Protein AF-A0A6P0SZZ3-F1 (afdb_monomer_lite)

Structure (mmCIF, N/CA/C/O backbone):
data_AF-A0A6P0SZZ3-F1
#
_entry.id   AF-A0A6P0SZZ3-F1
#
loop_
_atom_site.group_PDB
_atom_site.id
_atom_site.type_symbol
_atom_site.label_atom_id
_atom_site.label_alt_id
_atom_site.label_comp_id
_atom_site.label_asym_id
_atom_site.label_entity_id
_atom_site.label_seq_id
_atom_site.pdbx_PDB_ins_code
_atom_site.Cartn_x
_atom_site.Cartn_y
_atom_site.Cartn_z
_atom_site.occupancy
_atom_site.B_iso_or_equiv
_atom_site.auth_seq_id
_atom_site.auth_comp_id
_atom_site.auth_asym_id
_atom_site.auth_atom_id
_atom_site.pdbx_PDB_model_num
ATOM 1 N N . MET A 1 1 ? -68.066 -21.562 -29.569 1.00 40.19 1 MET A N 1
ATOM 2 C CA . MET A 1 1 ? -66.741 -20.926 -29.714 1.00 40.19 1 MET A CA 1
ATOM 3 C C . MET A 1 1 ? -66.083 -20.967 -28.344 1.00 40.19 1 MET A C 1
ATOM 5 O O . MET A 1 1 ? -66.677 -20.410 -27.428 1.00 40.19 1 MET A O 1
ATOM 9 N N . PRO A 1 2 ? -64.989 -21.716 -28.144 1.00 35.84 2 PRO A N 1
ATOM 10 C CA . PRO A 1 2 ? -64.336 -21.792 -26.845 1.00 35.84 2 PRO A CA 1
ATOM 11 C C . PRO A 1 2 ? -63.362 -20.620 -26.657 1.00 35.84 2 PRO A C 1
ATOM 13 O O . PRO A 1 2 ? -62.672 -20.220 -27.592 1.00 35.84 2 PRO A O 1
ATOM 16 N N . ASN A 1 3 ? -63.341 -20.082 -25.439 1.00 40.72 3 ASN A N 1
ATOM 17 C CA . ASN A 1 3 ? -62.404 -19.065 -24.976 1.00 40.72 3 ASN A CA 1
ATOM 18 C C . ASN A 1 3 ? -61.014 -19.686 -24.796 1.00 40.72 3 ASN A C 1
ATOM 20 O O . ASN A 1 3 ? -60.849 -20.606 -23.997 1.00 40.72 3 ASN A O 1
ATOM 24 N N . SER A 1 4 ? -60.017 -19.153 -25.496 1.00 37.09 4 SER A N 1
ATOM 25 C CA . SER A 1 4 ? -58.612 -19.516 -25.311 1.00 37.09 4 SER A CA 1
ATOM 26 C C . SER A 1 4 ? -57.954 -18.502 -24.377 1.00 37.09 4 SER A C 1
ATOM 28 O O . SER A 1 4 ? -57.538 -17.430 -24.809 1.00 37.09 4 SER A O 1
ATOM 30 N N . SER A 1 5 ? -57.865 -18.817 -23.087 1.00 41.09 5 SER A N 1
ATOM 31 C CA . SER A 1 5 ? -57.003 -18.091 -22.151 1.00 41.09 5 SER A CA 1
ATOM 32 C C . SER A 1 5 ? -55.575 -18.625 -22.276 1.00 41.09 5 SER A C 1
ATOM 34 O O . SER A 1 5 ? -55.269 -19.717 -21.798 1.00 41.09 5 SER A O 1
ATOM 36 N N . LEU A 1 6 ? -54.712 -17.864 -22.949 1.00 33.34 6 LEU A N 1
ATOM 37 C CA . LEU A 1 6 ? -53.277 -18.124 -23.030 1.00 33.34 6 LEU A CA 1
ATOM 38 C C . LEU A 1 6 ? -52.622 -17.634 -21.727 1.00 33.34 6 LEU A C 1
ATOM 40 O O . LEU A 1 6 ? -52.497 -16.431 -21.514 1.00 33.34 6 LEU A O 1
ATOM 44 N N . SER A 1 7 ? -52.238 -18.552 -20.839 1.00 41.12 7 SER A N 1
ATOM 45 C CA . SER A 1 7 ? -51.422 -18.213 -19.667 1.00 41.12 7 SER A CA 1
ATOM 46 C C . SER A 1 7 ? -49.952 -18.205 -20.080 1.00 41.12 7 SER A C 1
ATOM 48 O O . SER A 1 7 ? -49.367 -19.258 -20.332 1.00 41.12 7 SER A O 1
ATOM 50 N N . LEU A 1 8 ? -49.369 -17.013 -20.202 1.00 37.97 8 LEU A N 1
ATOM 51 C CA . LEU A 1 8 ? -47.948 -16.829 -20.478 1.00 37.97 8 LEU A CA 1
ATOM 52 C C . LEU A 1 8 ? -47.193 -16.815 -19.139 1.00 37.97 8 LEU A C 1
ATOM 54 O O . LEU A 1 8 ? -47.084 -15.778 -18.489 1.00 37.97 8 LEU A O 1
ATOM 58 N N . PHE A 1 9 ? -46.689 -17.969 -18.700 1.00 39.06 9 PHE A N 1
ATOM 59 C CA . PHE A 1 9 ? -45.730 -18.021 -17.595 1.00 39.06 9 PHE A CA 1
ATOM 60 C C . PHE A 1 9 ? -44.359 -17.562 -18.107 1.00 39.06 9 PHE A C 1
ATOM 62 O O . PHE A 1 9 ? -43.607 -18.333 -18.699 1.00 39.06 9 PHE A O 1
ATOM 69 N N . LEU A 1 10 ? -44.042 -16.285 -17.891 1.00 42.12 10 LEU A N 1
ATOM 70 C CA . LEU A 1 10 ? -42.687 -15.749 -18.015 1.00 42.12 10 LEU A CA 1
ATOM 71 C C . LEU A 1 10 ? -41.856 -16.254 -16.828 1.00 42.12 10 LEU A C 1
ATOM 73 O O . LEU A 1 10 ? -41.897 -15.693 -15.735 1.00 42.12 10 LEU A O 1
ATOM 77 N N . GLY A 1 11 ? -41.126 -17.348 -17.038 1.00 37.66 11 GLY A N 1
ATOM 78 C CA . GLY A 1 11 ? -40.088 -17.797 -16.117 1.00 37.66 11 GLY A CA 1
ATOM 79 C C . GLY A 1 11 ? -38.896 -16.849 -16.190 1.00 37.66 11 GLY A C 1
ATOM 80 O O . GLY A 1 11 ? -38.104 -16.921 -17.124 1.00 37.66 11 GLY A O 1
ATOM 81 N N . VAL A 1 12 ? -38.772 -15.948 -15.217 1.00 37.50 12 VAL A N 1
ATOM 82 C CA . VAL A 1 12 ? -37.546 -15.172 -15.014 1.00 37.50 12 VAL A CA 1
ATOM 83 C C . VAL A 1 12 ? -36.558 -16.075 -14.285 1.00 37.50 12 VAL A C 1
ATOM 85 O O . VAL A 1 12 ? -36.645 -16.263 -13.074 1.00 37.50 12 VAL A O 1
ATOM 88 N N . THR A 1 13 ? -35.624 -16.671 -15.019 1.00 37.22 13 THR A N 1
ATOM 89 C CA . THR A 1 13 ? -34.424 -17.265 -14.424 1.00 37.22 13 THR A CA 1
ATOM 90 C C . THR A 1 13 ? -33.535 -16.136 -13.919 1.00 37.22 13 THR A C 1
ATOM 92 O O . THR A 1 13 ? -32.828 -15.497 -14.694 1.00 37.22 13 THR A O 1
ATOM 95 N N . ALA A 1 14 ? -33.599 -15.864 -12.616 1.00 37.25 14 ALA A N 1
ATOM 96 C CA . ALA A 1 14 ? -32.621 -15.031 -11.936 1.00 37.25 14 ALA A CA 1
ATOM 97 C C . ALA A 1 14 ? -31.342 -15.854 -11.741 1.00 37.25 14 ALA A C 1
ATOM 99 O O . ALA A 1 14 ? -31.284 -16.748 -10.897 1.00 37.25 14 ALA A O 1
ATOM 100 N N . THR A 1 15 ? -30.321 -15.579 -12.546 1.00 36.56 15 THR A N 1
ATOM 101 C CA . THR A 1 15 ? -28.977 -16.116 -12.329 1.00 36.56 15 THR A CA 1
ATOM 102 C C . THR A 1 15 ? -28.355 -15.332 -11.177 1.00 36.56 15 THR A C 1
ATOM 104 O O . THR A 1 15 ? -27.878 -14.215 -11.362 1.00 36.56 15 THR A O 1
ATOM 107 N N . ALA A 1 16 ? -28.407 -15.875 -9.962 1.00 32.47 16 ALA A N 1
ATOM 108 C CA . ALA A 1 16 ? -27.636 -15.330 -8.853 1.00 32.47 16 ALA A CA 1
ATOM 109 C C . ALA A 1 16 ? -26.161 -15.679 -9.090 1.00 32.47 16 ALA A C 1
ATOM 111 O O . ALA A 1 16 ? -25.779 -16.848 -9.010 1.00 32.47 16 ALA A O 1
ATOM 112 N N . LEU A 1 17 ? -25.337 -14.679 -9.412 1.00 28.23 17 LEU A N 1
ATOM 113 C CA . LEU A 1 17 ? -23.889 -14.829 -9.322 1.00 28.23 17 LEU A CA 1
ATOM 114 C C . LEU A 1 17 ? -23.550 -14.932 -7.832 1.00 28.23 17 LEU A C 1
ATOM 116 O O . LEU A 1 17 ? -23.548 -13.934 -7.114 1.00 28.23 17 LEU A O 1
ATOM 120 N N . VAL A 1 18 ? -23.305 -16.148 -7.352 1.00 30.41 18 VAL A N 1
ATOM 121 C CA . VAL A 1 18 ? -22.662 -16.344 -6.055 1.00 30.41 18 VAL A CA 1
ATOM 122 C C . VAL A 1 18 ? -21.178 -16.088 -6.285 1.00 30.41 18 VAL A C 1
ATOM 124 O O . VAL A 1 18 ? -20.436 -16.982 -6.683 1.00 30.41 18 VAL A O 1
ATOM 127 N N . LEU A 1 19 ? -20.756 -14.840 -6.093 1.00 29.31 19 LEU A N 1
ATOM 128 C CA . LEU A 1 19 ? -19.348 -14.520 -5.905 1.00 29.31 19 LEU A CA 1
ATOM 129 C C . LEU A 1 19 ? -18.976 -15.075 -4.532 1.00 29.31 19 LEU A C 1
ATOM 131 O O . LEU A 1 19 ? -19.185 -14.421 -3.516 1.00 29.31 19 LEU A O 1
ATOM 135 N N . THR A 1 20 ? -18.511 -16.321 -4.479 1.00 30.69 20 THR A N 1
ATOM 136 C CA . THR A 1 20 ? -17.795 -16.788 -3.295 1.00 30.69 20 THR A CA 1
ATOM 137 C C . THR A 1 20 ? -16.491 -16.003 -3.256 1.00 30.69 20 THR A C 1
ATOM 139 O O . THR A 1 20 ? -15.686 -16.193 -4.174 1.00 30.69 20 THR A O 1
ATOM 142 N N . PRO A 1 21 ? -16.262 -15.121 -2.265 1.00 32.66 21 PRO A N 1
ATOM 143 C CA . PRO A 1 21 ? -14.942 -14.553 -2.074 1.00 32.66 21 PRO A CA 1
ATOM 144 C C . PRO A 1 21 ? -14.004 -15.735 -1.860 1.00 32.66 21 PRO A C 1
ATOM 146 O O . PRO A 1 21 ? -14.102 -16.461 -0.870 1.00 32.66 21 PRO A O 1
ATOM 149 N N . THR A 1 22 ? -13.137 -15.994 -2.833 1.00 29.58 22 THR A N 1
ATOM 150 C CA . THR A 1 22 ? -11.962 -16.808 -2.578 1.00 29.58 22 THR A CA 1
ATOM 151 C C . THR A 1 22 ? -11.177 -16.013 -1.561 1.00 29.58 22 THR A C 1
ATOM 153 O O . THR A 1 22 ? -10.598 -14.982 -1.900 1.00 29.58 22 THR A O 1
ATOM 156 N N . THR A 1 23 ? -11.204 -16.449 -0.304 1.00 33.06 23 THR A N 1
ATOM 157 C CA . THR A 1 23 ? -10.195 -16.034 0.656 1.00 33.06 23 THR A CA 1
ATOM 158 C C . THR A 1 23 ? -8.868 -16.364 0.002 1.00 33.06 23 THR A C 1
ATOM 160 O O . THR A 1 23 ? -8.511 -17.539 -0.115 1.00 33.06 23 THR A O 1
ATOM 163 N N . ALA A 1 24 ? -8.184 -15.340 -0.502 1.00 36.72 24 ALA A N 1
ATOM 164 C CA . ALA A 1 24 ? -6.769 -15.426 -0.771 1.00 36.72 24 ALA A CA 1
ATOM 165 C C . ALA A 1 24 ? -6.151 -15.709 0.594 1.00 36.72 24 ALA A C 1
ATOM 167 O O . ALA A 1 24 ? -5.946 -14.811 1.406 1.00 36.72 24 ALA A O 1
ATOM 168 N N . VAL A 1 25 ? -5.991 -16.994 0.910 1.00 39.34 25 VAL A N 1
ATOM 169 C CA . VAL A 1 25 ? -5.151 -17.403 2.021 1.00 39.34 25 VAL A CA 1
ATOM 170 C C . VAL A 1 25 ? -3.803 -16.823 1.646 1.00 39.34 25 VAL A C 1
ATOM 172 O O . VAL A 1 25 ? -3.283 -17.182 0.589 1.00 39.34 25 VAL A O 1
ATOM 175 N N . ALA A 1 26 ? -3.295 -15.875 2.437 1.00 46.09 26 ALA A N 1
ATOM 176 C CA . ALA A 1 26 ? -1.913 -15.451 2.315 1.00 46.09 26 ALA A CA 1
ATOM 177 C C . ALA A 1 26 ? -1.095 -16.743 2.326 1.00 46.09 26 ALA A C 1
ATOM 179 O O . ALA A 1 26 ? -1.049 -17.436 3.346 1.00 46.09 26 ALA A O 1
ATOM 180 N N . GLN A 1 27 ? -0.590 -17.151 1.157 1.00 51.41 27 GLN A N 1
ATOM 181 C CA . GLN A 1 27 ? 0.242 -18.337 1.077 1.00 51.41 27 GLN A CA 1
ATOM 182 C C . GLN A 1 27 ? 1.379 -18.100 2.059 1.00 51.41 27 GLN A C 1
ATOM 184 O O . GLN A 1 27 ? 1.924 -16.997 2.129 1.00 51.41 27 GLN A O 1
ATOM 189 N N . THR A 1 28 ? 1.664 -19.099 2.889 1.00 63.59 28 THR A N 1
ATOM 190 C CA . THR A 1 28 ? 2.769 -19.007 3.834 1.00 63.59 28 THR A CA 1
ATOM 191 C C . THR A 1 28 ? 4.043 -18.957 3.003 1.00 63.59 28 THR A C 1
ATOM 193 O O . THR A 1 28 ? 4.515 -19.981 2.519 1.00 63.59 28 THR A O 1
ATOM 196 N N . PHE A 1 29 ? 4.529 -17.748 2.749 1.00 73.25 29 PHE A N 1
ATOM 197 C CA . PHE A 1 29 ? 5.738 -17.531 1.984 1.00 73.25 29 PHE A CA 1
ATOM 198 C C . PHE A 1 29 ? 6.942 -17.770 2.897 1.00 73.25 29 PHE A C 1
ATOM 200 O O . PHE A 1 29 ? 7.029 -17.201 3.986 1.00 73.25 29 PHE A O 1
ATOM 207 N N . ASP A 1 30 ? 7.857 -18.639 2.468 1.00 80.19 30 ASP A N 1
ATOM 208 C CA . ASP A 1 30 ? 9.112 -18.870 3.179 1.00 80.19 30 ASP A CA 1
ATOM 209 C C . ASP A 1 30 ? 10.087 -17.721 2.896 1.00 80.19 30 ASP A C 1
ATOM 211 O O . ASP A 1 30 ? 10.806 -17.715 1.894 1.00 80.19 30 ASP A O 1
ATOM 215 N N . PHE A 1 31 ? 10.112 -16.745 3.805 1.00 80.56 31 PHE A N 1
ATOM 216 C CA . PHE A 1 31 ? 10.989 -15.578 3.713 1.00 80.56 31 PHE A CA 1
ATOM 217 C C . PHE A 1 31 ? 12.485 -15.917 3.801 1.00 80.56 31 PHE A C 1
ATOM 219 O O . PHE A 1 31 ? 13.297 -15.054 3.485 1.00 80.56 31 PHE A O 1
ATOM 226 N N . ASN A 1 32 ? 12.878 -17.155 4.138 1.00 83.75 32 ASN A N 1
ATOM 227 C CA . ASN A 1 32 ? 14.284 -17.577 4.047 1.00 83.75 32 ASN A CA 1
ATOM 228 C C . ASN A 1 32 ? 14.785 -17.688 2.601 1.00 83.75 32 ASN A C 1
ATOM 230 O O . ASN A 1 32 ? 15.985 -17.827 2.379 1.00 83.75 32 ASN A O 1
ATOM 234 N N . ARG A 1 33 ? 13.879 -17.657 1.619 1.00 84.75 33 ARG A N 1
ATOM 235 C CA . ARG A 1 33 ? 14.217 -17.696 0.193 1.00 84.75 33 ARG A CA 1
ATOM 236 C C . ARG A 1 33 ? 14.534 -16.315 -0.395 1.00 84.75 33 ARG A C 1
ATOM 238 O O . ARG A 1 33 ? 14.878 -16.227 -1.566 1.00 84.75 33 ARG A O 1
ATOM 245 N N . VAL A 1 34 ? 14.353 -15.253 0.388 1.00 86.00 34 VAL A N 1
ATOM 246 C CA . VAL A 1 34 ? 14.663 -13.868 0.016 1.00 86.00 34 VAL A CA 1
ATOM 247 C C . VAL A 1 34 ? 16.151 -13.635 0.249 1.00 86.00 34 VAL A C 1
ATOM 249 O O . VAL A 1 34 ? 16.637 -13.873 1.355 1.00 86.00 34 VAL A O 1
ATOM 252 N N . GLU A 1 35 ? 16.874 -13.178 -0.771 1.00 87.62 35 GLU A N 1
ATOM 253 C CA . GLU A 1 35 ? 18.337 -13.052 -0.704 1.00 87.62 35 GLU A CA 1
ATOM 254 C C . GLU A 1 35 ? 18.814 -11.597 -0.721 1.00 87.62 35 GLU A C 1
ATOM 256 O O . GLU A 1 35 ? 19.854 -11.283 -0.138 1.00 87.62 35 GLU A O 1
ATOM 261 N N . ASN A 1 36 ? 18.073 -10.711 -1.388 1.00 88.81 36 ASN A N 1
ATOM 262 C CA . ASN A 1 36 ? 18.553 -9.379 -1.749 1.00 88.81 36 ASN A CA 1
ATOM 263 C C . ASN A 1 36 ? 17.900 -8.260 -0.933 1.00 88.81 36 ASN A C 1
ATOM 265 O O . ASN A 1 36 ? 18.491 -7.187 -0.771 1.00 88.81 36 ASN A O 1
ATOM 269 N N . LEU A 1 37 ? 16.700 -8.485 -0.395 1.00 83.81 37 LEU A N 1
ATOM 270 C CA . LEU A 1 37 ? 16.057 -7.516 0.486 1.00 83.81 37 LEU A CA 1
ATOM 271 C C . LEU A 1 37 ? 16.810 -7.379 1.825 1.00 83.81 37 LEU A C 1
ATOM 273 O O . LEU A 1 37 ? 17.276 -8.369 2.390 1.00 83.81 37 LEU A O 1
ATOM 277 N N . PRO A 1 3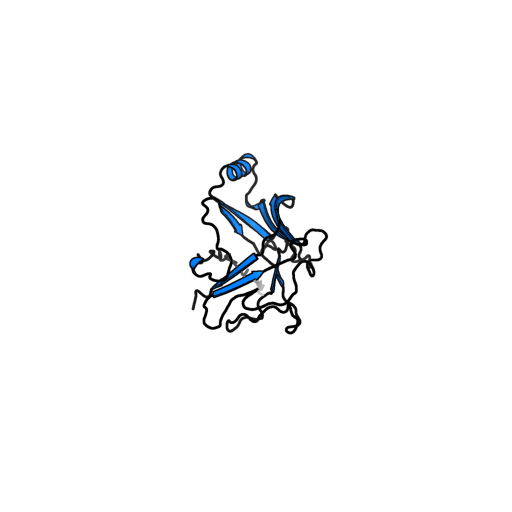8 ? 16.885 -6.162 2.398 1.00 78.25 38 PRO A N 1
ATOM 278 C CA . PRO A 1 38 ? 17.684 -5.885 3.596 1.00 78.25 38 PRO A CA 1
ATOM 279 C C . PRO A 1 38 ? 17.177 -6.577 4.876 1.00 78.25 38 PRO A C 1
ATOM 281 O O . PRO A 1 38 ? 17.862 -6.540 5.899 1.00 78.25 38 PRO A O 1
ATOM 284 N N . GLY A 1 39 ? 15.990 -7.188 4.846 1.00 73.75 39 GLY A N 1
ATOM 285 C CA . GLY A 1 39 ? 15.443 -7.978 5.944 1.00 73.75 39 GLY A CA 1
ATOM 286 C C . GLY A 1 39 ? 14.063 -8.551 5.624 1.00 73.75 39 GLY A C 1
ATOM 287 O O . GLY A 1 39 ? 13.331 -8.014 4.794 1.00 73.75 39 GLY A O 1
ATOM 288 N N . GLY A 1 40 ? 13.713 -9.646 6.300 1.00 73.25 40 GLY A N 1
ATOM 289 C CA . GLY A 1 40 ? 12.377 -10.237 6.260 1.00 73.25 40 GLY A CA 1
ATOM 290 C C . GLY A 1 40 ? 11.452 -9.687 7.354 1.00 73.25 40 GLY A C 1
ATOM 291 O O . GLY A 1 40 ? 11.883 -8.901 8.206 1.00 73.25 40 GLY A O 1
ATOM 292 N N . PRO A 1 41 ? 10.179 -10.113 7.367 1.00 73.56 41 PRO A N 1
ATOM 293 C CA . PRO A 1 41 ? 9.273 -9.843 8.473 1.00 73.56 41 PRO A CA 1
ATOM 294 C C . PRO A 1 41 ? 9.873 -10.316 9.798 1.00 73.56 41 PRO A C 1
ATOM 296 O O . PRO A 1 41 ? 10.500 -11.372 9.876 1.00 73.56 41 PRO A O 1
ATOM 299 N N . ILE A 1 42 ? 9.657 -9.537 10.852 1.00 74.62 42 ILE A N 1
ATOM 300 C CA . ILE A 1 42 ? 10.065 -9.916 12.202 1.00 74.62 42 ILE A CA 1
ATOM 301 C C . ILE A 1 42 ? 9.042 -10.921 12.736 1.00 74.62 42 ILE A C 1
ATOM 303 O O . ILE A 1 42 ? 7.841 -10.642 12.713 1.00 74.62 42 ILE A O 1
ATOM 307 N N . GLU A 1 43 ? 9.508 -12.060 13.253 1.00 74.00 43 GLU A N 1
ATOM 308 C CA . GLU A 1 43 ? 8.646 -12.947 14.035 1.00 74.00 43 GLU A CA 1
ATOM 309 C C . GLU A 1 43 ? 8.136 -12.192 15.267 1.00 74.00 43 GLU A C 1
ATOM 311 O O . GLU A 1 43 ? 8.907 -11.748 16.120 1.00 74.00 43 GLU A O 1
ATOM 316 N N . SER A 1 44 ? 6.822 -12.006 15.335 1.00 79.75 44 SER A N 1
ATOM 317 C CA . SER A 1 44 ? 6.167 -11.257 16.397 1.00 79.75 44 SER A CA 1
ATOM 318 C C . SER A 1 44 ? 4.894 -11.974 16.807 1.00 79.75 44 SER A C 1
ATOM 320 O O . SER A 1 44 ? 4.033 -12.248 15.974 1.00 79.75 44 SER A O 1
ATOM 322 N N . ASP A 1 45 ? 4.729 -12.190 18.110 1.00 86.38 45 ASP A N 1
ATOM 323 C CA . ASP A 1 45 ? 3.450 -12.628 18.679 1.00 86.38 45 ASP A CA 1
ATOM 324 C C . ASP A 1 45 ? 2.386 -11.517 18.604 1.00 86.38 45 ASP A C 1
ATOM 326 O O . ASP A 1 45 ? 1.198 -11.768 18.801 1.00 86.38 45 ASP A O 1
ATOM 330 N N . SER A 1 46 ? 2.809 -10.276 18.336 1.00 89.56 46 SER A N 1
ATOM 331 C CA . SER A 1 46 ? 1.958 -9.095 18.178 1.00 89.56 46 SER A CA 1
ATOM 332 C C . SER A 1 46 ? 1.753 -8.775 16.699 1.00 89.56 46 SER A C 1
ATOM 334 O O . SER A 1 46 ? 2.673 -8.285 16.041 1.00 89.56 46 SER A O 1
ATOM 336 N N . VAL A 1 47 ? 0.550 -9.030 16.182 1.00 86.62 47 VAL A N 1
ATOM 337 C CA . VAL A 1 47 ? 0.226 -8.928 14.750 1.00 86.62 47 VAL A CA 1
ATOM 338 C C . VAL A 1 47 ? -1.071 -8.152 14.546 1.00 86.62 47 VAL A C 1
ATOM 340 O O . VAL A 1 47 ? -2.054 -8.376 15.253 1.00 86.62 47 VAL A O 1
ATOM 343 N N . LEU A 1 48 ? -1.074 -7.267 13.548 1.00 89.56 48 LEU A N 1
ATOM 344 C CA . LEU A 1 48 ? -2.273 -6.683 12.950 1.00 89.56 48 LEU A CA 1
ATOM 345 C C . LEU A 1 48 ? -2.435 -7.267 11.546 1.00 89.56 48 LEU A C 1
ATOM 347 O O . LEU A 1 48 ? -1.500 -7.229 10.748 1.00 89.56 48 LEU A O 1
ATOM 351 N N . SER A 1 49 ? -3.608 -7.815 11.253 1.00 89.06 49 SER A N 1
ATOM 352 C CA . SER A 1 49 ? -3.918 -8.445 9.971 1.00 89.06 49 SER A CA 1
ATOM 353 C C . SER A 1 49 ? -4.887 -7.567 9.199 1.00 89.06 49 SER A C 1
ATOM 355 O O . SER A 1 49 ? -6.020 -7.361 9.635 1.00 89.06 49 SER A O 1
ATOM 357 N N . PHE A 1 50 ? -4.434 -7.066 8.054 1.00 89.19 50 PHE A N 1
ATOM 358 C CA . PHE A 1 50 ? -5.229 -6.220 7.179 1.00 89.19 50 PHE A CA 1
ATOM 359 C C . PHE A 1 50 ? -5.652 -6.963 5.915 1.00 89.19 50 PHE A C 1
ATOM 361 O O . PHE A 1 50 ? -4.928 -7.829 5.421 1.00 89.19 50 PHE A O 1
ATOM 368 N N . PHE A 1 51 ? -6.805 -6.586 5.380 1.00 88.19 51 PHE A N 1
ATOM 369 C CA . PHE A 1 51 ? -7.347 -7.093 4.131 1.00 88.19 51 PHE A CA 1
ATOM 370 C C . PHE A 1 51 ? -7.854 -5.930 3.279 1.00 88.19 51 PHE A C 1
ATOM 372 O O . PHE A 1 51 ? -8.436 -4.987 3.808 1.00 88.19 51 PHE A O 1
ATOM 379 N N . GLY A 1 52 ? -7.606 -5.980 1.971 1.00 88.12 52 GLY A N 1
ATOM 380 C CA . GLY A 1 52 ? -8.179 -5.029 1.023 1.00 88.12 52 GLY A CA 1
ATOM 381 C C . GLY A 1 52 ? -9.362 -5.656 0.299 1.00 88.12 52 GLY A C 1
ATOM 382 O O . GLY A 1 52 ? -9.168 -6.573 -0.500 1.00 88.12 52 GLY A O 1
ATOM 383 N N . ASP A 1 53 ? -10.572 -5.163 0.560 1.00 86.62 53 ASP A N 1
ATOM 384 C CA . ASP A 1 53 ? -11.772 -5.559 -0.177 1.00 86.62 53 ASP A CA 1
ATOM 385 C C . ASP A 1 53 ? -12.010 -4.663 -1.406 1.00 86.62 53 ASP A C 1
ATOM 387 O O . ASP A 1 53 ? -12.355 -3.481 -1.303 1.00 86.62 53 ASP A O 1
ATOM 391 N N . ILE A 1 54 ? -11.897 -5.252 -2.598 1.00 83.38 54 ILE A N 1
ATOM 392 C CA . ILE A 1 54 ? -12.140 -4.568 -3.877 1.00 83.38 54 ILE A CA 1
ATOM 393 C C . ILE A 1 54 ? -13.559 -3.981 -3.937 1.00 83.38 54 ILE A C 1
ATOM 395 O O . ILE A 1 54 ? -13.754 -2.928 -4.544 1.00 83.38 54 ILE A O 1
ATOM 399 N N . ALA A 1 55 ? -14.550 -4.599 -3.281 1.00 86.06 55 ALA A N 1
ATOM 400 C CA . ALA A 1 55 ? -15.913 -4.065 -3.235 1.00 86.06 55 ALA A CA 1
ATOM 401 C C . ALA A 1 55 ? -16.001 -2.708 -2.509 1.00 86.06 55 ALA A C 1
ATOM 403 O O . ALA A 1 55 ? -16.930 -1.941 -2.762 1.00 86.06 55 ALA A O 1
ATOM 404 N N . ASN A 1 56 ? -15.019 -2.395 -1.658 1.00 84.56 56 ASN A N 1
ATOM 405 C CA . ASN A 1 56 ? -14.900 -1.134 -0.925 1.00 84.56 56 ASN A CA 1
ATOM 406 C C . ASN A 1 56 ? -13.851 -0.184 -1.531 1.00 84.56 56 ASN A C 1
ATOM 408 O O . ASN A 1 56 ? -13.491 0.808 -0.893 1.00 84.56 56 ASN A O 1
ATOM 412 N N . ASN A 1 57 ? -13.376 -0.456 -2.755 1.00 87.81 57 ASN A N 1
ATOM 413 C CA . ASN A 1 57 ? -12.247 0.244 -3.378 1.00 87.81 57 ASN A CA 1
ATOM 414 C C . ASN A 1 57 ? -10.987 0.220 -2.495 1.00 87.81 57 ASN A C 1
ATOM 416 O O . ASN A 1 57 ? -10.301 1.232 -2.366 1.00 87.81 57 ASN A O 1
ATOM 420 N N . GLU A 1 58 ? -10.700 -0.919 -1.868 1.00 88.38 58 GLU A N 1
ATOM 421 C CA . GLU A 1 58 ? -9.475 -1.162 -1.106 1.00 88.38 58 GLU A CA 1
ATOM 422 C C . GLU A 1 58 ? -8.488 -2.029 -1.911 1.00 88.38 58 GLU A C 1
ATOM 424 O O . GLU A 1 58 ? -8.837 -2.656 -2.913 1.00 88.38 58 GLU A O 1
ATOM 429 N N . GLY A 1 59 ? -7.232 -2.049 -1.475 1.00 84.56 59 GLY A N 1
ATOM 430 C CA . GLY A 1 59 ? -6.094 -2.688 -2.121 1.00 84.56 59 GLY A CA 1
ATOM 431 C C . GLY A 1 59 ? -4.998 -1.673 -2.427 1.00 84.56 59 GLY A C 1
ATOM 432 O O . GLY A 1 59 ? -4.776 -0.723 -1.675 1.00 84.56 59 GLY A O 1
ATOM 433 N N . TYR A 1 60 ? -4.326 -1.867 -3.557 1.00 78.31 60 TYR A N 1
ATOM 434 C CA . TYR A 1 60 ? -3.320 -0.941 -4.061 1.00 78.31 60 TYR A CA 1
ATOM 435 C C . TYR A 1 60 ? -3.547 -0.685 -5.550 1.00 78.31 60 TYR A C 1
ATOM 437 O O . TYR A 1 60 ? -3.906 -1.588 -6.305 1.00 78.31 60 TYR A O 1
ATOM 445 N N . LEU A 1 61 ? -3.321 0.552 -5.979 1.00 73.88 61 LEU A N 1
ATOM 446 C CA . LEU A 1 61 ? -3.205 0.927 -7.378 1.00 73.88 61 LEU A CA 1
ATOM 447 C C . LEU A 1 61 ? -1.743 0.820 -7.769 1.00 73.88 61 LEU A C 1
ATOM 449 O O . LEU A 1 61 ? -0.880 1.360 -7.078 1.00 73.88 61 LEU A O 1
ATOM 453 N N . ALA A 1 62 ? -1.486 0.151 -8.885 1.00 75.62 62 ALA A N 1
ATOM 454 C CA . ALA A 1 62 ? -0.143 -0.039 -9.385 1.00 75.62 62 ALA A CA 1
ATOM 455 C C . ALA A 1 62 ? 0.083 0.769 -10.673 1.00 75.62 62 ALA A C 1
ATOM 457 O O . ALA A 1 62 ? -0.739 0.713 -11.592 1.00 75.62 62 ALA A O 1
ATOM 458 N N . PHE A 1 63 ? 1.193 1.503 -10.766 1.00 73.69 63 PHE A N 1
ATOM 459 C CA . PHE A 1 63 ? 1.490 2.408 -11.887 1.00 73.69 63 PHE A CA 1
ATOM 460 C C . PHE A 1 63 ? 2.763 2.002 -12.624 1.00 73.69 63 PHE A C 1
ATOM 462 O O . PHE A 1 63 ? 3.662 1.390 -12.054 1.00 73.69 63 PHE A O 1
ATOM 469 N N . ARG A 1 64 ? 2.818 2.349 -13.908 1.00 75.38 64 ARG A N 1
ATOM 470 C CA . ARG A 1 64 ? 4.001 2.284 -14.778 1.00 75.38 64 ARG A CA 1
ATOM 471 C C . ARG A 1 64 ? 3.863 3.370 -15.842 1.00 75.38 64 ARG A C 1
ATOM 473 O O . ARG A 1 64 ? 2.723 3.753 -16.130 1.00 75.38 64 ARG A O 1
ATOM 480 N N . ASN A 1 65 ? 4.964 3.828 -16.429 1.00 75.56 65 ASN A N 1
ATOM 481 C CA . ASN A 1 65 ? 4.876 4.711 -17.590 1.00 75.56 65 ASN A CA 1
ATOM 482 C C . ASN A 1 65 ? 4.191 3.989 -18.769 1.00 75.56 65 ASN A C 1
ATOM 484 O O . ASN A 1 65 ? 4.392 2.792 -18.983 1.00 75.56 65 ASN A O 1
ATOM 488 N N . GLU A 1 66 ? 3.342 4.702 -19.510 1.00 76.88 66 GLU A N 1
ATOM 489 C CA . GLU A 1 66 ? 2.716 4.171 -20.728 1.00 76.88 66 GLU A CA 1
ATOM 490 C C . GLU A 1 66 ? 3.710 4.087 -21.891 1.00 76.88 66 GLU A C 1
ATOM 492 O O . GLU A 1 66 ? 3.545 3.239 -22.769 1.00 76.88 66 GLU A O 1
ATOM 497 N N . ASP A 1 67 ? 4.737 4.944 -21.895 1.00 80.06 67 ASP A N 1
ATOM 498 C CA . ASP A 1 67 ? 5.868 4.843 -22.809 1.00 80.06 67 ASP A CA 1
ATOM 499 C C . ASP A 1 67 ? 6.820 3.742 -22.312 1.00 80.06 67 ASP A C 1
ATOM 501 O O . ASP A 1 67 ? 7.502 3.937 -21.303 1.00 80.06 67 ASP A O 1
ATOM 505 N N . PRO A 1 68 ? 6.919 2.596 -23.012 1.00 77.56 68 PRO A N 1
ATOM 506 C CA . PRO A 1 68 ? 7.765 1.481 -22.593 1.00 77.56 68 PRO A CA 1
ATOM 507 C C . PRO A 1 68 ? 9.268 1.782 -22.694 1.00 77.56 68 PRO A C 1
ATOM 509 O O . PRO A 1 68 ? 10.080 0.942 -22.316 1.00 77.56 68 PRO A O 1
ATOM 512 N N . THR A 1 69 ? 9.653 2.933 -23.252 1.00 81.19 69 THR A N 1
ATOM 513 C CA . THR A 1 69 ? 11.051 3.364 -23.383 1.00 81.19 69 THR A CA 1
ATOM 514 C C . THR A 1 69 ? 11.464 4.401 -22.341 1.00 81.19 69 THR A C 1
ATOM 516 O O . THR A 1 69 ? 12.644 4.752 -22.267 1.00 81.19 69 THR A O 1
ATOM 519 N N . ALA A 1 70 ? 10.516 4.891 -21.538 1.00 82.56 70 ALA A N 1
ATOM 520 C CA . ALA A 1 70 ? 10.807 5.833 -20.473 1.00 82.56 70 ALA A CA 1
ATOM 521 C C . ALA A 1 70 ? 11.602 5.157 -19.336 1.00 82.56 70 ALA A C 1
ATOM 523 O O . ALA A 1 70 ? 11.410 3.967 -19.081 1.00 82.56 70 ALA A O 1
ATOM 524 N N . PRO A 1 71 ? 12.465 5.903 -18.621 1.00 77.31 71 PRO A N 1
ATOM 525 C CA . PRO A 1 71 ? 13.193 5.394 -17.456 1.00 77.31 71 PRO A CA 1
ATOM 526 C C . PRO A 1 71 ? 12.311 4.664 -16.426 1.00 77.31 71 PRO A C 1
ATOM 528 O O . PRO A 1 71 ? 12.716 3.640 -15.886 1.00 77.31 71 PRO A O 1
ATOM 531 N N . ASP A 1 72 ? 11.088 5.147 -16.218 1.00 75.81 72 ASP A N 1
ATOM 532 C CA . ASP A 1 72 ? 10.093 4.679 -15.244 1.00 75.81 72 ASP A 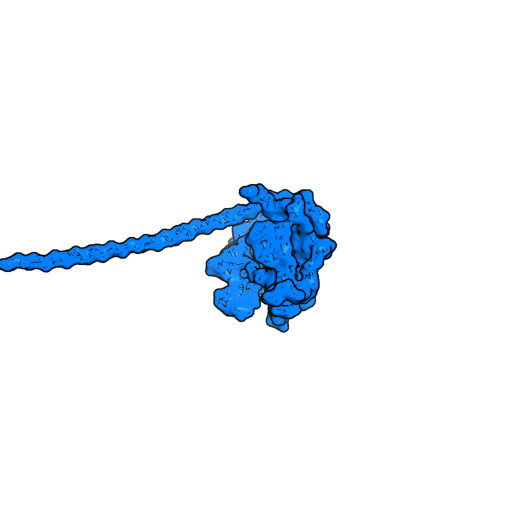CA 1
ATOM 533 C C . ASP A 1 72 ? 9.003 3.778 -15.842 1.00 75.81 72 ASP A C 1
ATOM 535 O O . ASP A 1 72 ? 7.912 3.623 -15.280 1.00 75.81 72 ASP A O 1
ATOM 539 N N . ALA A 1 73 ? 9.270 3.172 -17.000 1.00 76.38 73 ALA A N 1
ATOM 540 C CA . ALA A 1 73 ? 8.364 2.218 -17.644 1.00 76.38 73 ALA A CA 1
ATOM 541 C C . ALA A 1 73 ? 8.117 0.934 -16.827 1.00 76.38 73 ALA A C 1
ATOM 543 O O . ALA A 1 73 ? 7.221 0.152 -17.171 1.00 76.38 73 ALA A O 1
ATOM 544 N N . GLY A 1 74 ? 8.885 0.732 -15.753 1.00 77.19 74 GLY A N 1
ATOM 545 C CA . GLY A 1 74 ? 9.027 -0.543 -15.060 1.00 77.19 74 GLY A CA 1
ATOM 546 C C . GLY A 1 74 ? 9.908 -1.517 -15.847 1.00 77.19 74 GLY A C 1
ATOM 547 O O . GLY A 1 74 ? 10.395 -1.204 -16.936 1.00 77.19 74 GLY A O 1
ATOM 548 N N . HIS A 1 75 ? 10.093 -2.718 -15.315 1.00 74.56 75 HIS A N 1
ATOM 549 C CA . HIS A 1 75 ? 10.803 -3.803 -15.985 1.00 74.56 75 HIS A CA 1
ATOM 550 C C . HIS A 1 75 ? 9.836 -4.810 -16.606 1.00 74.56 75 HIS A C 1
ATOM 552 O O . HIS A 1 75 ? 8.673 -4.923 -16.224 1.00 74.56 75 HIS A O 1
ATOM 558 N N . ILE A 1 76 ? 10.317 -5.562 -17.593 1.00 71.88 76 ILE A N 1
ATOM 559 C CA . ILE A 1 76 ? 9.640 -6.787 -18.016 1.00 71.88 76 ILE A CA 1
ATOM 560 C C . ILE A 1 76 ? 9.948 -7.815 -16.934 1.00 71.88 76 ILE A C 1
ATOM 562 O O . ILE A 1 76 ? 11.117 -8.161 -16.752 1.00 71.88 76 ILE A O 1
ATOM 566 N N . ASP A 1 77 ? 8.914 -8.257 -16.217 1.00 67.94 77 ASP A N 1
ATOM 567 C CA . ASP A 1 77 ? 9.027 -9.385 -15.291 1.00 67.94 77 ASP A CA 1
ATOM 568 C C . ASP A 1 77 ? 9.642 -10.549 -16.084 1.00 67.94 77 ASP A C 1
ATOM 570 O O . ASP A 1 77 ? 9.237 -10.836 -17.216 1.00 67.94 77 ASP A O 1
ATOM 574 N N . LEU A 1 78 ? 10.686 -11.174 -15.540 1.00 65.56 78 LEU A N 1
ATOM 575 C CA . LEU A 1 78 ? 11.480 -12.17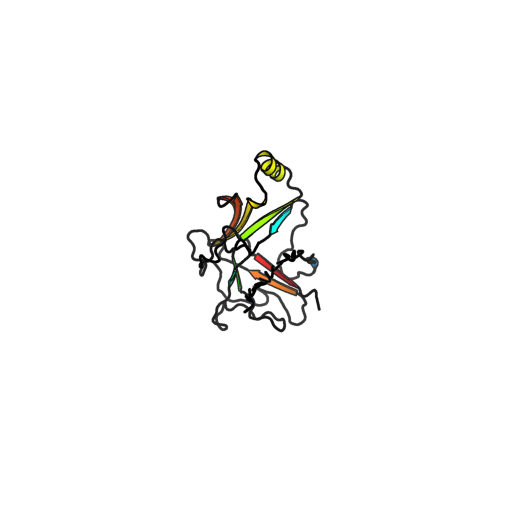0 -16.272 1.00 65.56 78 LEU A CA 1
ATOM 576 C C . LEU A 1 78 ? 10.706 -13.476 -16.534 1.00 65.56 78 LEU A C 1
ATOM 578 O O . LEU A 1 78 ? 11.243 -14.426 -17.113 1.00 65.56 78 LEU A O 1
ATOM 582 N N . ARG A 1 79 ? 9.433 -13.518 -16.135 1.00 64.19 79 ARG A N 1
ATOM 583 C CA . ARG A 1 79 ? 8.496 -14.619 -16.327 1.00 64.19 79 ARG A CA 1
ATOM 584 C C . ARG A 1 79 ? 7.799 -14.589 -17.698 1.00 64.19 79 ARG A C 1
ATOM 586 O O . ARG A 1 79 ? 7.423 -13.539 -18.211 1.00 64.19 79 ARG A O 1
ATOM 593 N N . PRO A 1 80 ? 7.538 -15.757 -18.311 1.00 47.22 80 PRO A N 1
ATOM 594 C CA . PRO A 1 80 ? 6.742 -15.834 -19.532 1.00 47.22 80 PRO A CA 1
ATOM 595 C C . PRO A 1 80 ? 5.270 -15.464 -19.284 1.00 47.22 80 PRO A C 1
ATOM 597 O O . PRO A 1 80 ? 4.602 -16.087 -18.462 1.00 47.22 80 PRO A O 1
ATOM 600 N N . GLY A 1 81 ? 4.732 -14.526 -20.067 1.00 49.38 81 GLY A N 1
ATOM 601 C CA . GLY A 1 81 ? 3.294 -14.214 -20.096 1.00 49.38 81 GLY A CA 1
ATOM 602 C C . GLY A 1 81 ? 2.844 -13.076 -19.177 1.00 49.38 81 GLY A C 1
ATOM 603 O O . GLY A 1 81 ? 1.645 -12.809 -19.103 1.00 49.38 81 GLY A O 1
ATOM 604 N N . THR A 1 82 ? 3.773 -12.394 -18.514 1.00 51.84 82 THR A N 1
ATOM 605 C CA . THR A 1 82 ? 3.518 -11.167 -17.757 1.00 51.84 82 THR A CA 1
ATOM 606 C C . THR A 1 82 ? 3.842 -9.938 -18.618 1.00 51.84 82 THR A C 1
ATOM 608 O O . THR A 1 82 ? 4.862 -9.878 -19.302 1.00 51.84 82 THR A O 1
ATOM 611 N N . ASP A 1 83 ? 2.930 -8.960 -18.634 1.00 57.97 83 ASP A N 1
ATOM 612 C CA . ASP A 1 83 ? 3.224 -7.605 -19.126 1.00 57.97 83 ASP A CA 1
ATOM 613 C C . ASP A 1 83 ? 4.277 -6.933 -18.218 1.00 57.97 83 ASP A C 1
ATOM 615 O O . ASP A 1 83 ? 4.538 -7.425 -17.122 1.00 57.97 83 ASP A O 1
ATOM 619 N N . ASN A 1 84 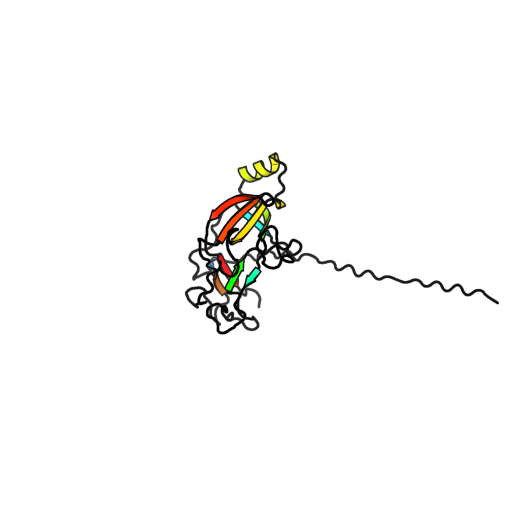? 4.802 -5.761 -18.613 1.00 62.53 84 ASN A N 1
ATOM 620 C CA . ASN A 1 84 ? 5.672 -4.924 -17.769 1.00 62.53 84 ASN A CA 1
ATOM 621 C C . ASN A 1 84 ? 5.208 -4.901 -16.300 1.00 62.53 84 ASN A C 1
ATOM 623 O O . ASN A 1 84 ? 4.068 -4.496 -16.013 1.00 62.53 84 ASN A O 1
ATOM 627 N N . ALA A 1 85 ? 6.101 -5.283 -15.389 1.00 67.62 85 ALA A N 1
ATOM 628 C CA . ALA A 1 85 ? 5.927 -5.133 -13.959 1.00 67.62 85 ALA A CA 1
ATOM 629 C C . ALA A 1 85 ? 5.592 -3.673 -13.639 1.00 67.62 85 ALA A C 1
ATOM 631 O O . ALA A 1 85 ? 6.054 -2.724 -14.281 1.00 67.62 85 ALA A O 1
ATOM 632 N N . ARG A 1 86 ? 4.699 -3.484 -12.670 1.00 70.12 86 ARG A N 1
ATOM 633 C CA . ARG A 1 86 ? 4.327 -2.143 -12.224 1.00 70.12 86 ARG A CA 1
ATOM 634 C C . ARG A 1 86 ? 5.447 -1.612 -11.342 1.00 70.12 86 ARG A C 1
ATOM 636 O O . ARG A 1 86 ? 5.926 -2.318 -10.460 1.00 70.12 86 ARG A O 1
ATOM 643 N N . TYR A 1 87 ? 5.824 -0.368 -11.593 1.00 66.94 87 TYR A N 1
ATOM 644 C CA . TYR A 1 87 ? 6.957 0.290 -10.960 1.00 66.94 87 TYR A CA 1
ATOM 645 C C . TYR A 1 87 ? 6.586 0.930 -9.612 1.00 66.94 87 TYR A C 1
ATOM 647 O O . TYR A 1 87 ? 7.449 1.127 -8.770 1.00 66.94 87 TYR A O 1
ATOM 655 N N . TYR A 1 88 ? 5.296 1.207 -9.371 1.00 71.50 88 TYR A N 1
ATOM 656 C CA . TYR A 1 88 ? 4.808 1.799 -8.120 1.00 71.50 88 TYR A CA 1
ATOM 657 C C . TYR A 1 88 ? 3.516 1.194 -7.622 1.00 71.50 88 TYR A C 1
ATOM 659 O O . TYR A 1 88 ? 2.694 0.783 -8.434 1.00 71.50 88 TYR A O 1
ATOM 667 N N . ILE A 1 89 ? 3.309 1.251 -6.302 1.00 74.19 89 ILE A N 1
ATOM 668 C CA . ILE A 1 89 ? 2.040 0.950 -5.640 1.00 74.19 89 ILE A CA 1
ATOM 669 C C . ILE A 1 89 ? 1.616 2.103 -4.720 1.00 74.19 89 ILE A C 1
ATOM 671 O O . ILE A 1 89 ? 2.438 2.669 -4.005 1.00 74.19 89 ILE A O 1
ATOM 675 N N . VAL A 1 90 ? 0.327 2.438 -4.716 1.00 76.88 90 VAL A N 1
ATOM 676 C CA . VAL A 1 90 ? -0.286 3.364 -3.750 1.00 76.88 90 VAL A CA 1
ATOM 677 C C . VAL A 1 90 ? -1.617 2.824 -3.260 1.00 76.88 90 VAL A C 1
ATOM 679 O O . VAL A 1 90 ? -2.325 2.140 -3.989 1.00 76.88 90 VAL A O 1
ATOM 682 N N . GLY A 1 91 ? -2.021 3.221 -2.066 1.00 78.81 91 GLY A N 1
ATOM 683 C CA . GLY A 1 91 ? -3.395 3.119 -1.616 1.00 78.81 91 GLY A CA 1
ATOM 684 C C . GLY A 1 91 ? -4.415 3.858 -2.497 1.00 78.81 91 GLY A C 1
ATOM 685 O O . GLY A 1 91 ? -4.205 5.025 -2.844 1.00 78.81 91 GLY A O 1
ATOM 686 N N . PRO A 1 92 ? -5.589 3.270 -2.785 1.00 78.69 92 PRO A N 1
ATOM 687 C CA . PRO A 1 92 ? -6.679 3.934 -3.503 1.00 78.69 92 PRO A CA 1
ATOM 688 C C . PRO A 1 92 ? -7.252 5.160 -2.771 1.00 78.69 92 PRO A C 1
ATOM 690 O O . PRO A 1 92 ? -7.988 5.935 -3.384 1.00 78.69 92 PRO A O 1
ATOM 693 N N . GLY A 1 93 ? -6.882 5.404 -1.504 1.00 75.44 93 GLY A N 1
ATOM 694 C CA . GLY A 1 93 ? -7.279 6.573 -0.703 1.00 75.44 93 GLY A CA 1
ATOM 695 C C . GLY A 1 93 ? -7.096 7.932 -1.396 1.00 75.44 93 GLY A C 1
ATOM 696 O O . GLY A 1 93 ? -7.858 8.877 -1.172 1.00 75.44 93 GLY A O 1
ATOM 697 N N . ARG A 1 94 ? -6.105 8.037 -2.292 1.00 75.25 94 ARG A N 1
ATOM 698 C CA . ARG A 1 94 ? -5.827 9.238 -3.101 1.00 75.25 94 ARG A CA 1
ATOM 699 C C . ARG A 1 94 ? -5.910 8.987 -4.607 1.00 75.25 94 ARG A C 1
ATOM 701 O O . ARG A 1 94 ? -5.285 9.724 -5.366 1.00 75.25 94 ARG A O 1
ATOM 708 N N . SER A 1 95 ? -6.699 8.000 -5.047 1.00 77.12 95 SER A N 1
ATOM 709 C CA . SER A 1 95 ? -6.911 7.759 -6.480 1.00 77.12 95 SER A CA 1
ATOM 710 C C . SER A 1 95 ? -7.298 9.065 -7.200 1.00 77.12 95 SER A C 1
ATOM 712 O O . SER A 1 95 ? -8.192 9.791 -6.723 1.00 77.12 95 SER A O 1
ATOM 714 N N . PRO A 1 96 ? -6.641 9.397 -8.330 1.00 70.50 96 PRO A N 1
ATOM 715 C CA . PRO A 1 96 ? -6.987 10.569 -9.120 1.00 70.50 96 PRO A CA 1
ATOM 716 C C . PRO A 1 96 ? -8.360 10.385 -9.774 1.00 70.50 96 PRO A C 1
ATOM 718 O O . PRO A 1 96 ? -9.058 11.372 -9.991 1.00 70.50 96 PRO A O 1
ATOM 721 N N . ASP A 1 97 ? -8.776 9.136 -10.000 1.00 78.94 97 ASP A N 1
ATOM 722 C CA . ASP A 1 97 ? -10.125 8.772 -10.410 1.00 78.94 97 ASP A CA 1
ATOM 723 C C . ASP A 1 97 ? -11.047 8.643 -9.179 1.00 78.94 97 ASP A C 1
ATOM 725 O O . ASP A 1 97 ? -10.866 7.742 -8.353 1.00 78.94 97 ASP A O 1
ATOM 729 N N . PRO A 1 98 ? -12.060 9.517 -9.030 1.00 79.12 98 PRO A N 1
ATOM 730 C CA . PRO A 1 98 ? -13.008 9.436 -7.925 1.00 79.12 98 PRO A CA 1
ATOM 731 C C . PRO A 1 98 ? -13.803 8.126 -7.876 1.00 79.12 98 PRO A C 1
ATOM 733 O O . PRO A 1 98 ? -14.254 7.759 -6.794 1.00 79.12 98 PRO A O 1
ATOM 736 N N . ALA A 1 99 ? -13.992 7.428 -9.004 1.00 81.50 99 ALA A N 1
ATOM 737 C CA . ALA A 1 99 ? -14.769 6.186 -9.051 1.00 81.50 99 ALA A CA 1
ATOM 738 C C . ALA A 1 99 ? -14.057 5.016 -8.352 1.00 81.50 99 ALA A C 1
ATOM 740 O O . ALA A 1 99 ? -14.711 4.129 -7.807 1.00 81.50 99 ALA A O 1
ATOM 741 N N . THR A 1 100 ? -12.725 5.048 -8.331 1.00 79.12 100 THR A N 1
ATOM 742 C CA . THR A 1 100 ? -11.855 4.037 -7.710 1.00 79.12 100 THR A CA 1
ATOM 743 C C . THR A 1 100 ? -11.216 4.533 -6.414 1.00 79.12 100 THR A C 1
ATOM 745 O O . THR A 1 100 ? -10.343 3.874 -5.852 1.00 79.12 100 THR A O 1
ATOM 748 N N . ARG A 1 101 ? -11.624 5.710 -5.922 1.00 85.00 101 ARG A N 1
ATOM 749 C CA . ARG A 1 101 ? -11.074 6.288 -4.697 1.00 85.00 101 ARG A CA 1
ATOM 750 C C . ARG A 1 101 ? -11.620 5.563 -3.469 1.00 85.00 101 ARG A C 1
ATOM 752 O O . ARG A 1 101 ? -12.812 5.639 -3.175 1.00 85.00 101 ARG A O 1
ATOM 759 N N . GLY A 1 102 ? -10.723 4.900 -2.749 1.00 84.94 102 GLY A N 1
ATOM 760 C CA . GLY A 1 102 ? -10.991 4.300 -1.446 1.00 84.94 102 GLY A CA 1
ATOM 761 C C . GLY A 1 102 ? -11.023 5.347 -0.333 1.00 84.94 102 GLY A C 1
ATOM 762 O O . GLY A 1 102 ? -10.602 6.490 -0.512 1.00 84.94 102 GLY A O 1
ATOM 763 N N . THR A 1 103 ? -11.511 4.965 0.845 1.00 84.81 103 THR A N 1
ATOM 764 C CA . THR A 1 103 ? -11.336 5.780 2.069 1.00 84.81 103 THR A CA 1
ATOM 765 C C . THR A 1 103 ? -10.061 5.425 2.831 1.00 84.81 103 THR A C 1
ATOM 767 O O . THR A 1 103 ? -9.652 6.173 3.715 1.00 84.81 103 THR A O 1
ATOM 770 N N . ARG A 1 104 ? -9.480 4.275 2.485 1.00 87.00 104 ARG A N 1
ATOM 771 C CA . ARG A 1 104 ? -8.279 3.655 3.036 1.00 87.00 104 ARG A CA 1
ATOM 772 C C . ARG A 1 104 ? -7.736 2.631 2.043 1.00 87.00 104 ARG A C 1
ATOM 774 O O . ARG A 1 104 ? -8.426 2.295 1.079 1.00 87.00 104 ARG A O 1
ATOM 781 N N . SER A 1 105 ? -6.537 2.123 2.293 1.00 88.06 105 SER A N 1
ATOM 782 C CA . SER A 1 105 ? -5.915 1.097 1.458 1.00 88.06 105 SER A CA 1
ATOM 783 C C . SER A 1 105 ? -6.368 -0.285 1.869 1.00 88.06 105 SER A C 1
ATOM 785 O O . SER A 1 105 ? -6.719 -1.080 1.016 1.00 88.06 105 SER A O 1
ATOM 787 N N . VAL A 1 106 ? -6.382 -0.579 3.163 1.00 90.75 106 VAL A N 1
ATOM 788 C CA . VAL A 1 106 ? -6.796 -1.886 3.678 1.00 90.75 106 VAL A CA 1
ATOM 789 C C . VAL A 1 106 ? -7.462 -1.721 5.039 1.00 90.75 106 VAL A C 1
ATOM 791 O O . VAL A 1 106 ? -7.161 -0.784 5.786 1.00 90.75 106 VAL A O 1
ATOM 794 N N . THR A 1 107 ? -8.355 -2.643 5.367 1.00 92.56 107 THR A N 1
ATOM 795 C CA . THR A 1 107 ? -9.111 -2.678 6.617 1.00 92.56 107 THR A CA 1
ATOM 796 C C . THR A 1 107 ? -8.561 -3.736 7.569 1.00 92.56 107 THR A C 1
ATOM 798 O O . THR A 1 107 ? -8.108 -4.797 7.145 1.00 92.56 107 THR A O 1
ATOM 801 N N . LEU A 1 108 ? -8.550 -3.435 8.871 1.00 93.56 108 LEU A N 1
ATOM 802 C CA . LEU A 1 108 ? -8.128 -4.378 9.903 1.00 93.56 108 LEU A CA 1
ATOM 803 C C . LEU A 1 108 ? -9.190 -5.470 10.098 1.00 93.56 108 LEU A C 1
ATOM 805 O O . LEU A 1 108 ? -10.314 -5.187 10.509 1.00 93.56 108 LEU A O 1
ATOM 809 N N . GLU A 1 109 ? -8.791 -6.720 9.889 1.00 92.31 109 GLU A N 1
ATOM 810 C CA . GLU A 1 109 ? -9.643 -7.909 10.047 1.00 92.31 109 GLU A CA 1
ATOM 811 C C . GLU A 1 109 ? -9.256 -8.748 11.270 1.00 92.31 109 GLU A C 1
ATOM 813 O O . GLU A 1 109 ? -10.073 -9.486 11.821 1.00 92.31 109 GLU A O 1
ATOM 818 N N . GLY A 1 110 ? -8.009 -8.636 11.734 1.00 90.19 110 GLY A N 1
ATOM 819 C CA . GLY A 1 110 ? -7.511 -9.442 12.842 1.00 90.19 110 GLY A CA 1
ATOM 820 C C . GLY A 1 110 ? -6.448 -8.738 13.665 1.00 90.19 110 GLY A C 1
ATOM 821 O O . GLY A 1 110 ? -5.693 -7.906 13.168 1.00 90.19 110 GLY A O 1
ATOM 822 N N . LEU A 1 111 ? -6.372 -9.096 14.944 1.00 92.19 111 LEU A N 1
ATOM 823 C CA . LEU A 1 111 ? -5.290 -8.687 15.831 1.00 92.19 111 LEU A CA 1
ATOM 824 C C . LEU A 1 111 ? -4.907 -9.848 16.752 1.00 92.19 111 LEU A C 1
ATOM 826 O O . LEU A 1 111 ? -5.763 -10.608 17.202 1.00 92.19 111 LEU A O 1
ATOM 830 N N . THR A 1 112 ? -3.622 -9.996 17.042 1.00 90.62 112 THR A N 1
ATOM 831 C CA . THR A 1 112 ? -3.086 -11.006 17.969 1.00 90.62 112 THR A CA 1
ATOM 832 C C . THR A 1 112 ? -1.979 -10.371 18.807 1.00 90.62 112 THR A C 1
ATOM 834 O O . THR A 1 112 ? -1.337 -9.427 18.358 1.00 90.62 112 THR A O 1
ATOM 837 N N . GLY A 1 113 ? -1.814 -10.811 20.059 1.00 89.69 113 GLY A N 1
ATOM 838 C CA . GLY A 1 113 ? -0.732 -10.357 20.949 1.00 89.69 113 GLY A CA 1
ATOM 839 C C . GLY A 1 113 ? -0.766 -8.888 21.384 1.00 89.69 113 GLY A C 1
ATOM 840 O O . GLY A 1 113 ? 0.177 -8.421 22.009 1.00 89.69 113 GLY A O 1
ATOM 841 N N . LEU A 1 114 ? -1.855 -8.159 21.117 1.00 92.62 114 LEU A N 1
ATOM 842 C CA . LEU A 1 114 ? -2.006 -6.732 21.434 1.00 92.62 114 LEU A CA 1
ATOM 843 C C . LEU A 1 114 ? -3.145 -6.492 22.451 1.00 92.62 114 LEU A C 1
ATOM 845 O O . LEU A 1 114 ? -4.153 -5.870 22.109 1.00 92.62 114 LEU A O 1
ATOM 849 N N . PRO A 1 115 ? -3.033 -6.969 23.710 1.00 93.56 115 PRO A N 1
ATOM 850 C CA . PRO A 1 115 ? -4.146 -6.978 24.665 1.00 93.56 115 PRO A CA 1
ATOM 851 C C . PRO A 1 115 ? -4.632 -5.576 25.042 1.00 93.56 115 PRO A C 1
ATOM 853 O O . PRO A 1 115 ? -5.834 -5.358 25.139 1.00 93.56 115 PRO A O 1
ATOM 856 N N . ASN A 1 116 ? -3.726 -4.606 25.198 1.00 93.62 116 ASN A N 1
ATOM 857 C CA . ASN A 1 116 ? -4.112 -3.228 25.516 1.00 93.62 116 ASN A CA 1
ATOM 858 C C . ASN A 1 116 ? -4.938 -2.602 24.387 1.00 93.62 116 ASN A C 1
ATOM 860 O O . ASN A 1 116 ? -5.961 -1.977 24.648 1.00 93.62 116 ASN A O 1
ATOM 864 N N . PHE A 1 117 ? -4.525 -2.814 23.134 1.00 92.06 117 PHE A N 1
ATOM 865 C CA . PHE A 1 117 ? -5.258 -2.319 21.972 1.00 92.06 117 PHE A CA 1
ATOM 866 C C . PHE A 1 117 ? -6.597 -3.048 21.816 1.00 92.06 117 PHE A C 1
ATOM 868 O O . PHE A 1 117 ? -7.633 -2.406 21.687 1.00 92.06 117 PHE A O 1
ATOM 875 N N . SER A 1 118 ? -6.600 -4.379 21.941 1.00 93.06 118 SER A N 1
ATOM 876 C CA . SER A 1 118 ? -7.821 -5.188 21.898 1.00 93.06 118 SER A CA 1
ATOM 877 C C . SER A 1 118 ? -8.846 -4.769 22.950 1.00 93.06 118 SER A C 1
ATOM 879 O O . SER A 1 118 ? -10.033 -4.668 22.642 1.00 93.06 118 SER A O 1
ATOM 881 N N . ASN A 1 119 ? -8.401 -4.547 24.190 1.00 94.12 119 ASN A N 1
ATOM 882 C CA . ASN A 1 119 ? -9.269 -4.129 25.285 1.00 94.12 119 ASN A CA 1
ATOM 883 C C . ASN A 1 119 ? -9.803 -2.725 25.033 1.00 94.12 119 ASN A C 1
ATOM 885 O O . ASN A 1 119 ? -11.000 -2.513 25.178 1.00 94.12 119 ASN A O 1
ATOM 889 N N . TYR A 1 120 ? -8.953 -1.804 24.571 1.00 93.62 120 TYR A N 1
ATOM 890 C CA . TYR A 1 120 ? -9.382 -0.458 24.212 1.00 93.62 120 TYR A CA 1
ATOM 891 C C . TYR A 1 120 ? -10.487 -0.473 23.149 1.00 93.62 120 TYR A C 1
ATOM 893 O O . TYR A 1 120 ? -11.521 0.163 23.344 1.00 93.62 120 TYR A O 1
ATOM 901 N N . LEU A 1 121 ? -10.316 -1.234 22.061 1.00 92.69 121 LEU A N 1
ATOM 902 C CA . LEU A 1 121 ? -11.341 -1.344 21.020 1.00 92.69 121 LEU A CA 1
ATOM 903 C C . LEU A 1 121 ? -12.649 -1.918 21.581 1.00 92.69 121 LEU A C 1
ATOM 905 O O . LEU A 1 121 ? -13.719 -1.362 21.353 1.00 92.69 121 LEU A O 1
ATOM 909 N N . LYS A 1 122 ? -12.561 -2.986 22.383 1.00 94.38 122 LYS A N 1
ATOM 910 C CA . LYS A 1 122 ? -13.726 -3.652 22.979 1.00 94.38 122 LYS A CA 1
ATOM 911 C C . LYS A 1 122 ? -14.478 -2.774 23.984 1.00 94.38 122 LYS A C 1
ATOM 913 O O . LYS A 1 122 ? -15.702 -2.748 23.967 1.00 94.38 122 LYS A O 1
ATOM 918 N N . GLU A 1 123 ? -13.767 -2.086 24.872 1.00 96.81 123 GLU A N 1
ATOM 919 C CA . GLU A 1 123 ? -14.361 -1.229 25.909 1.00 96.81 123 GLU A CA 1
ATOM 920 C C . GLU A 1 123 ? -15.056 0.004 25.324 1.00 96.81 123 GLU A C 1
ATOM 922 O O . GLU A 1 123 ? -15.986 0.526 25.935 1.00 96.81 123 GLU A O 1
ATOM 927 N N . ASN A 1 124 ? -14.630 0.443 24.137 1.00 95.06 124 ASN A N 1
ATOM 928 C CA . ASN A 1 124 ? -15.184 1.604 23.445 1.00 95.06 124 ASN A CA 1
ATOM 929 C C . ASN A 1 124 ? -16.134 1.234 22.291 1.00 95.06 124 ASN A C 1
ATOM 931 O O . ASN A 1 124 ? -16.525 2.123 21.539 1.00 95.06 124 ASN A O 1
ATOM 935 N N . ASP A 1 125 ? -16.500 -0.046 22.145 1.00 95.81 125 ASP A N 1
ATOM 936 C CA . ASP A 1 125 ? -17.358 -0.556 21.060 1.00 95.81 125 ASP A CA 1
ATOM 937 C C . ASP A 1 125 ? -16.858 -0.155 19.656 1.00 95.81 125 ASP A C 1
ATOM 939 O O . ASP A 1 125 ? -17.618 0.209 18.759 1.00 95.81 125 ASP A O 1
ATOM 943 N N . ILE A 1 126 ? -15.534 -0.180 19.475 1.00 94.25 126 ILE A N 1
ATOM 944 C CA . ILE A 1 126 ? -14.872 0.155 18.216 1.00 94.25 126 ILE A CA 1
ATOM 945 C C . ILE A 1 126 ? -14.677 -1.140 17.417 1.00 94.25 126 ILE A C 1
ATOM 947 O O . ILE A 1 126 ? -13.873 -1.989 17.818 1.00 94.25 126 ILE A O 1
ATOM 951 N N . PRO A 1 127 ? -15.369 -1.323 16.279 1.00 93.94 127 PRO A N 1
ATOM 952 C CA . PRO A 1 127 ? -15.213 -2.527 15.475 1.00 93.94 127 PRO A CA 1
ATOM 953 C C . PRO A 1 127 ? -13.858 -2.519 14.757 1.00 93.94 127 PRO A C 1
ATOM 955 O O . PRO A 1 127 ? -13.373 -1.457 14.361 1.00 93.94 127 PRO A O 1
ATOM 958 N N . LEU A 1 128 ? -13.254 -3.694 14.542 1.00 92.56 128 LEU A N 1
ATOM 959 C CA . LEU A 1 128 ? -11.948 -3.799 13.867 1.00 92.56 128 LEU A CA 1
ATOM 960 C C . LEU A 1 128 ? -11.965 -3.128 12.497 1.00 92.56 128 LEU A C 1
ATOM 962 O O . LEU A 1 128 ? -11.069 -2.347 12.193 1.00 92.56 128 LEU A O 1
ATOM 966 N N . ASN A 1 129 ? -13.050 -3.322 11.744 1.00 91.00 129 ASN A N 1
ATOM 967 C CA . ASN A 1 129 ? -13.203 -2.764 10.407 1.00 91.00 129 ASN A CA 1
ATOM 968 C C . ASN A 1 129 ? -13.282 -1.224 10.360 1.00 91.00 129 ASN A C 1
ATOM 970 O O . ASN A 1 129 ? -13.258 -0.618 9.291 1.00 91.00 129 ASN A O 1
ATOM 974 N N . SER A 1 130 ? -13.364 -0.550 11.510 1.00 92.81 130 SER A N 1
ATOM 975 C CA . SER A 1 130 ? -13.222 0.904 11.573 1.00 92.81 130 SER A CA 1
ATOM 976 C C . SER A 1 130 ? -11.765 1.360 11.488 1.00 92.81 130 SER A C 1
ATOM 978 O O . SER A 1 130 ? -11.530 2.522 11.146 1.00 92.81 130 SER A O 1
ATOM 980 N N . ILE A 1 131 ? -10.811 0.460 11.746 1.00 95.06 131 ILE A N 1
ATOM 981 C CA . ILE A 1 131 ? -9.376 0.710 11.681 1.00 95.06 131 ILE A CA 1
ATOM 982 C C . ILE A 1 131 ? -8.858 0.383 10.281 1.00 95.06 131 ILE A C 1
ATOM 984 O O . ILE A 1 131 ? -9.072 -0.716 9.773 1.00 95.06 131 ILE A O 1
ATOM 988 N N . GLY A 1 132 ? -8.172 1.340 9.661 1.00 92.81 132 GLY A N 1
ATOM 989 C CA . GLY A 1 132 ? -7.542 1.166 8.354 1.00 92.81 132 GLY A CA 1
ATOM 990 C C . GLY A 1 132 ? -6.029 1.336 8.411 1.00 92.81 132 GLY A C 1
ATOM 991 O O . GLY A 1 132 ? -5.508 1.955 9.339 1.00 92.81 132 GLY A O 1
ATOM 992 N N . PHE A 1 133 ? -5.339 0.813 7.403 1.00 91.38 133 PHE A N 1
ATOM 993 C CA . PHE A 1 133 ? -3.959 1.169 7.075 1.00 91.38 133 PHE A CA 1
ATOM 994 C C . PHE A 1 133 ? -3.935 1.845 5.704 1.00 91.38 133 PHE A C 1
ATOM 996 O O . PHE A 1 133 ? -4.657 1.442 4.787 1.00 91.38 133 PHE A O 1
ATOM 1003 N N . ASP A 1 134 ? -3.107 2.876 5.578 1.00 88.50 134 ASP A N 1
ATOM 1004 C CA . ASP A 1 134 ? -2.919 3.621 4.342 1.00 88.50 134 ASP A CA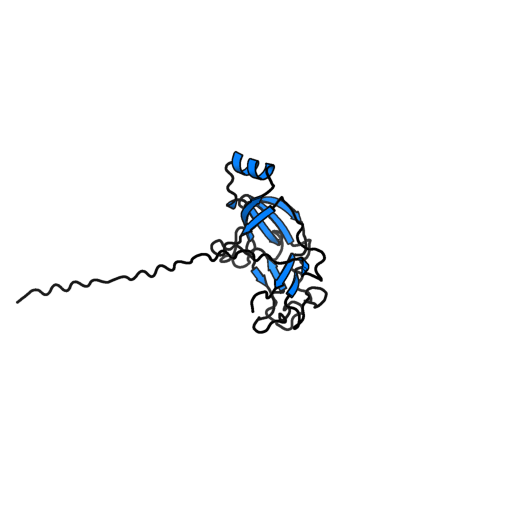 1
ATOM 1005 C C . ASP A 1 134 ? -1.449 3.834 4.018 1.00 88.50 134 ASP A C 1
ATOM 1007 O O . ASP A 1 134 ? -0.647 4.117 4.908 1.00 88.50 134 ASP A O 1
ATOM 1011 N N . PHE A 1 135 ? -1.153 3.778 2.718 1.00 85.94 135 PHE A N 1
ATOM 1012 C CA . PHE A 1 135 ? 0.085 4.265 2.123 1.00 85.94 135 PHE A CA 1
ATOM 1013 C C . PHE A 1 135 ? -0.240 5.180 0.949 1.00 85.94 135 PHE A C 1
ATOM 1015 O O . PHE A 1 135 ? -0.716 4.716 -0.089 1.00 85.94 135 PHE A O 1
ATOM 1022 N N . LEU A 1 136 ? -0.033 6.485 1.103 1.00 85.19 136 LEU A N 1
ATOM 1023 C CA . LEU A 1 136 ? -0.482 7.460 0.110 1.00 85.19 136 LEU A CA 1
ATOM 1024 C C . LEU A 1 136 ? 0.347 8.750 0.116 1.00 85.19 136 LEU A C 1
ATOM 1026 O O . LEU A 1 136 ? 1.064 9.021 1.081 1.00 85.19 136 LEU A O 1
ATOM 1030 N N . PRO A 1 137 ? 0.263 9.561 -0.956 1.00 85.69 137 PRO A N 1
ATOM 1031 C CA . PRO A 1 137 ? 0.797 10.911 -0.961 1.00 85.69 137 PRO A CA 1
ATOM 1032 C C . PRO A 1 137 ? 0.207 11.747 0.162 1.00 85.69 137 PRO A C 1
ATOM 1034 O O . PRO A 1 137 ? -1.009 11.724 0.392 1.00 85.69 137 PRO A O 1
ATOM 1037 N N . LYS A 1 138 ? 1.047 12.571 0.785 1.00 86.00 138 LYS A N 1
ATOM 1038 C CA . LYS A 1 138 ? 0.592 13.617 1.701 1.00 86.00 138 LYS A CA 1
ATOM 1039 C C . LYS A 1 138 ? -0.432 14.507 1.000 1.00 86.00 138 LYS A C 1
ATOM 1041 O O . LYS A 1 138 ? -0.410 14.693 -0.214 1.00 86.00 138 LYS A O 1
ATOM 1046 N N . SER A 1 139 ? -1.364 15.061 1.772 1.00 80.31 139 SER A N 1
ATOM 1047 C CA . SER A 1 139 ? -2.574 15.709 1.239 1.00 80.31 139 SER A CA 1
ATOM 1048 C C . SER A 1 139 ? -2.342 16.865 0.256 1.00 80.31 139 SER A C 1
ATOM 1050 O O . SER A 1 139 ? -3.254 17.198 -0.497 1.00 80.31 139 SER A O 1
ATOM 1052 N N . ASP A 1 140 ? -1.169 17.496 0.293 1.00 83.06 140 ASP A N 1
ATOM 1053 C CA . ASP A 1 140 ? -0.749 18.605 -0.569 1.00 83.06 140 ASP A CA 1
ATOM 1054 C C . ASP A 1 140 ? 0.091 18.154 -1.780 1.00 83.06 140 ASP A C 1
ATOM 1056 O O . ASP A 1 140 ? 0.575 18.998 -2.536 1.00 83.06 140 ASP A O 1
ATOM 1060 N N . ARG A 1 141 ? 0.272 16.841 -1.975 1.00 85.12 141 ARG A N 1
ATOM 1061 C CA . ARG A 1 141 ? 1.140 16.265 -3.006 1.00 85.12 141 ARG A CA 1
ATOM 1062 C C . ARG A 1 141 ? 0.356 15.660 -4.156 1.00 85.12 141 ARG A C 1
ATOM 1064 O O . ARG A 1 141 ? -0.694 15.044 -3.996 1.00 85.12 141 ARG A O 1
ATOM 1071 N N . ASP A 1 142 ? 0.904 15.872 -5.346 1.00 78.31 142 ASP A N 1
ATOM 1072 C CA . ASP A 1 142 ? 0.391 15.311 -6.586 1.00 78.31 142 ASP A CA 1
ATOM 1073 C C . ASP A 1 142 ? 0.851 13.860 -6.706 1.00 78.31 142 ASP A C 1
ATOM 1075 O O . ASP A 1 142 ? 2.051 13.608 -6.845 1.00 78.31 142 ASP A O 1
ATOM 1079 N N . LEU A 1 143 ? -0.102 12.924 -6.679 1.00 76.75 143 LEU A N 1
ATOM 1080 C CA . LEU A 1 143 ? 0.155 11.487 -6.752 1.00 76.75 143 LEU A CA 1
ATOM 1081 C C . LEU A 1 143 ? 1.132 11.123 -7.873 1.00 76.75 143 LEU A C 1
ATOM 1083 O O . LEU A 1 143 ? 2.033 10.322 -7.644 1.00 76.75 143 LEU A O 1
ATOM 1087 N N . THR A 1 144 ? 1.012 11.730 -9.057 1.00 72.88 144 THR A N 1
ATOM 1088 C CA . THR A 1 144 ? 1.858 11.374 -10.210 1.00 72.88 144 THR A CA 1
ATOM 1089 C C . THR A 1 144 ? 3.297 11.876 -10.081 1.00 72.88 144 THR A C 1
ATOM 1091 O O . THR A 1 144 ? 4.123 11.584 -10.936 1.00 72.88 144 THR A O 1
ATOM 1094 N N . LYS A 1 145 ? 3.597 12.672 -9.050 1.00 74.44 145 LYS A N 1
ATOM 1095 C CA . LYS A 1 145 ? 4.924 13.237 -8.760 1.00 74.44 145 LYS A CA 1
ATOM 1096 C C . LYS A 1 145 ? 5.506 12.761 -7.433 1.00 74.44 145 LYS A C 1
ATOM 1098 O O . LYS A 1 145 ? 6.646 13.076 -7.125 1.00 74.44 145 LYS A O 1
ATOM 1103 N N . THR A 1 146 ? 4.699 12.069 -6.634 1.00 76.88 146 THR A N 1
ATOM 1104 C CA . THR A 1 146 ? 5.043 11.659 -5.265 1.00 76.88 146 THR A CA 1
ATOM 1105 C C . THR A 1 146 ? 5.976 10.439 -5.265 1.00 76.88 146 THR A C 1
ATOM 1107 O O . THR A 1 146 ? 6.755 10.219 -4.337 1.00 76.88 146 THR A O 1
ATOM 1110 N N . TRP A 1 147 ? 5.897 9.643 -6.329 1.00 76.00 147 TRP A N 1
ATOM 1111 C CA . TRP A 1 147 ? 6.691 8.439 -6.540 1.00 76.00 147 TRP A CA 1
ATOM 1112 C C . TRP A 1 147 ? 7.970 8.764 -7.304 1.00 76.00 147 TRP A C 1
ATOM 1114 O O . TRP A 1 147 ? 7.973 9.643 -8.167 1.00 76.00 147 TRP A O 1
ATOM 1124 N N . ASN A 1 148 ? 9.061 8.062 -6.993 1.00 67.25 148 ASN A N 1
ATOM 1125 C CA . ASN A 1 148 ? 10.336 8.270 -7.669 1.00 67.25 148 ASN A CA 1
ATOM 1126 C C . ASN A 1 148 ? 10.296 7.678 -9.085 1.00 67.25 148 ASN A C 1
ATOM 1128 O O . ASN A 1 148 ? 10.818 6.604 -9.314 1.00 67.25 148 ASN A O 1
ATOM 1132 N N . LEU A 1 149 ? 9.707 8.353 -10.066 1.00 65.12 149 LEU A N 1
ATOM 1133 C CA . LEU A 1 149 ? 9.672 7.903 -11.467 1.00 65.12 149 LEU A CA 1
ATOM 1134 C C . LEU A 1 149 ? 11.071 7.879 -12.154 1.00 65.12 149 LEU A C 1
ATOM 1136 O O . LEU A 1 149 ? 11.236 8.375 -13.263 1.00 65.12 149 LEU A O 1
ATOM 1140 N N . GLY A 1 150 ? 12.116 7.397 -11.487 1.00 69.25 150 GLY A N 1
ATOM 1141 C CA . GLY A 1 150 ? 13.446 7.172 -12.032 1.00 69.25 150 GLY A CA 1
ATOM 1142 C C . GLY A 1 150 ? 13.558 5.840 -12.773 1.00 69.25 150 GLY A C 1
ATOM 1143 O O . GLY A 1 150 ? 12.565 5.238 -13.160 1.00 69.25 150 GLY A O 1
ATOM 1144 N N . GLU A 1 151 ? 14.800 5.408 -12.993 1.00 74.75 151 GLU A N 1
ATOM 1145 C CA . GLU A 1 151 ? 15.102 4.143 -13.669 1.00 74.75 151 GLU A CA 1
ATOM 1146 C C . GLU A 1 151 ? 14.764 2.930 -12.792 1.00 74.75 151 GLU A C 1
ATOM 1148 O O . GLU A 1 151 ? 15.026 2.952 -11.593 1.00 74.75 151 GLU A O 1
ATOM 1153 N N . ASP A 1 152 ? 14.248 1.864 -13.406 1.00 78.56 152 ASP A N 1
ATOM 1154 C CA . ASP A 1 152 ? 13.993 0.570 -12.762 1.00 78.56 152 ASP A CA 1
ATOM 1155 C C . ASP A 1 152 ? 15.152 -0.419 -12.986 1.00 78.56 152 ASP A C 1
ATOM 1157 O O . ASP A 1 152 ? 15.214 -1.132 -13.996 1.00 78.56 152 ASP A O 1
ATOM 1161 N N . LYS A 1 153 ? 16.139 -0.428 -12.083 1.00 84.62 153 LYS A N 1
ATOM 1162 C CA . LYS A 1 153 ? 17.415 -1.130 -12.296 1.00 84.62 153 LYS A CA 1
ATOM 1163 C C . LYS A 1 153 ? 17.466 -2.503 -11.642 1.00 84.62 153 LYS A C 1
ATOM 1165 O O . LYS A 1 153 ? 17.391 -2.635 -10.419 1.00 84.62 153 LYS A O 1
ATOM 1170 N N . GLN A 1 154 ? 17.765 -3.514 -12.458 1.00 86.38 154 GLN A N 1
ATOM 1171 C CA . GLN A 1 154 ? 18.105 -4.851 -11.973 1.00 86.38 154 GLN A CA 1
ATOM 1172 C C . GLN A 1 154 ? 19.363 -4.799 -11.089 1.00 86.38 154 GLN A C 1
ATOM 1174 O O . GLN A 1 154 ? 20.381 -4.216 -11.471 1.00 86.38 154 GLN A O 1
ATOM 1179 N N . GLY A 1 155 ? 19.301 -5.426 -9.916 1.00 87.69 155 GLY A N 1
ATOM 1180 C CA . GLY A 1 155 ? 20.369 -5.424 -8.914 1.00 87.69 155 GLY A CA 1
ATOM 1181 C C . GLY A 1 155 ? 20.364 -4.208 -7.980 1.00 87.69 155 GLY A C 1
ATOM 1182 O O . GLY A 1 155 ? 21.262 -4.092 -7.146 1.00 87.69 155 GLY A O 1
ATOM 1183 N N . GLN A 1 156 ? 19.390 -3.304 -8.118 1.00 87.25 156 GLN A N 1
ATOM 1184 C CA . GLN A 1 156 ? 19.232 -2.130 -7.257 1.00 87.25 156 GLN A CA 1
ATOM 1185 C C . GLN A 1 156 ? 17.783 -1.977 -6.783 1.00 87.25 156 GLN A C 1
ATOM 1187 O O . GLN A 1 156 ? 17.535 -1.965 -5.579 1.00 87.25 156 GLN A O 1
ATOM 1192 N N . ASP A 1 157 ? 16.851 -1.855 -7.727 1.00 83.88 157 ASP A N 1
ATOM 1193 C CA . ASP A 1 157 ? 15.434 -1.587 -7.461 1.00 83.88 157 ASP A CA 1
ATOM 1194 C C . ASP A 1 157 ? 14.610 -2.879 -7.524 1.00 83.88 157 ASP A C 1
ATOM 1196 O O . ASP A 1 157 ? 13.592 -3.014 -6.851 1.00 83.88 157 ASP A O 1
ATOM 1200 N N . TRP A 1 158 ? 15.099 -3.875 -8.262 1.00 86.75 158 TRP A N 1
ATOM 1201 C CA . TRP A 1 158 ? 14.554 -5.226 -8.271 1.00 86.75 158 TRP A CA 1
ATOM 1202 C C . TRP A 1 158 ? 15.643 -6.269 -8.523 1.00 86.75 158 TRP A C 1
ATOM 1204 O O . TRP A 1 158 ? 16.713 -5.978 -9.066 1.00 86.75 158 TRP A O 1
ATOM 1214 N N . PHE A 1 159 ? 15.364 -7.503 -8.128 1.00 88.31 159 PHE A N 1
ATOM 1215 C CA . PHE A 1 159 ? 16.249 -8.650 -8.236 1.00 88.31 159 PHE A CA 1
ATOM 1216 C C . PHE A 1 159 ? 15.449 -9.826 -8.779 1.00 88.31 159 PHE A C 1
ATOM 1218 O O . PHE A 1 159 ? 14.417 -10.203 -8.234 1.00 88.31 159 PHE A O 1
ATOM 1225 N N . GLY A 1 160 ? 15.945 -10.415 -9.857 1.00 83.75 160 GLY A N 1
ATOM 1226 C CA . GLY A 1 160 ? 15.318 -11.548 -10.513 1.00 83.75 160 GLY A CA 1
ATOM 1227 C C . GLY A 1 160 ? 16.239 -12.103 -11.588 1.00 83.75 160 GLY A C 1
ATOM 1228 O O . GLY A 1 160 ? 17.161 -11.426 -12.055 1.00 83.75 160 GLY A O 1
ATOM 1229 N N . SER A 1 161 ? 16.001 -13.348 -11.979 1.00 81.50 161 SER A N 1
ATOM 1230 C CA . SER A 1 161 ? 16.651 -13.986 -13.121 1.00 81.50 161 SER A CA 1
ATOM 1231 C C . SER A 1 161 ? 15.692 -14.996 -13.750 1.00 81.50 161 SER A C 1
ATOM 1233 O O . SER A 1 161 ? 14.777 -15.474 -13.085 1.00 81.50 161 SER A O 1
ATOM 1235 N N . ALA A 1 162 ? 15.916 -15.357 -15.015 1.00 77.56 162 ALA A N 1
ATOM 1236 C CA . ALA A 1 162 ? 15.105 -16.374 -15.693 1.00 77.56 162 ALA A CA 1
ATOM 1237 C C . ALA A 1 162 ? 15.178 -17.763 -15.018 1.00 77.56 162 ALA A C 1
ATOM 1239 O O . ALA A 1 162 ? 14.296 -18.592 -15.224 1.00 77.56 162 ALA A O 1
ATOM 1240 N N . ASP A 1 163 ? 16.218 -18.002 -14.213 1.00 77.94 163 ASP A N 1
ATOM 1241 C CA . ASP A 1 163 ? 16.451 -19.260 -13.500 1.00 77.94 163 ASP A CA 1
ATOM 1242 C C . ASP A 1 163 ? 15.956 -19.221 -12.038 1.00 77.94 163 ASP A C 1
ATOM 1244 O O . ASP A 1 163 ? 15.984 -20.244 -11.351 1.00 77.94 163 ASP A O 1
ATOM 1248 N N . SER A 1 164 ? 15.513 -18.058 -11.540 1.00 76.56 164 SER A N 1
ATOM 1249 C CA . SER A 1 164 ? 15.021 -17.891 -10.170 1.00 76.56 164 SER A CA 1
ATOM 1250 C C . SER A 1 164 ? 13.498 -18.051 -10.107 1.00 76.56 164 SER A C 1
ATOM 1252 O O . SER A 1 164 ? 12.777 -17.377 -10.844 1.00 76.56 164 SER A O 1
ATOM 1254 N N . PRO A 1 165 ? 12.960 -18.867 -9.180 1.00 78.44 165 PRO A N 1
ATOM 1255 C CA . PRO A 1 165 ? 11.519 -18.924 -8.940 1.00 78.44 165 PRO A CA 1
ATOM 1256 C C . PRO A 1 165 ? 10.986 -17.688 -8.193 1.00 78.44 165 PRO A C 1
ATOM 1258 O O . PRO A 1 165 ? 9.781 -17.599 -7.952 1.00 78.44 165 PRO A O 1
ATOM 1261 N N . ILE A 1 166 ? 11.863 -16.758 -7.800 1.00 83.06 166 ILE A N 1
ATOM 1262 C CA . ILE A 1 166 ? 11.556 -15.594 -6.965 1.00 83.06 166 ILE A CA 1
ATOM 1263 C C . ILE A 1 166 ? 12.043 -14.326 -7.650 1.00 83.06 166 ILE A C 1
ATOM 1265 O O . ILE A 1 166 ? 13.153 -14.282 -8.185 1.00 83.06 166 ILE A O 1
ATOM 1269 N N . GLU A 1 167 ? 11.209 -13.299 -7.578 1.00 85.62 167 GLU A N 1
ATOM 1270 C CA . GLU A 1 167 ? 11.562 -11.928 -7.914 1.00 85.62 167 GLU A CA 1
ATOM 1271 C C . GLU A 1 167 ? 11.285 -11.039 -6.696 1.00 85.62 167 GLU A C 1
ATOM 1273 O O . GLU A 1 167 ? 10.226 -11.133 -6.064 1.00 85.62 167 GLU A O 1
ATOM 1278 N N . GLU A 1 168 ? 12.264 -10.210 -6.350 1.00 86.75 168 GLU A N 1
ATOM 1279 C CA . GLU A 1 168 ? 12.239 -9.279 -5.224 1.00 86.75 168 GLU A CA 1
ATOM 1280 C C . GLU A 1 168 ? 12.230 -7.850 -5.781 1.00 86.75 168 GLU A C 1
ATOM 1282 O O . GLU A 1 168 ? 13.092 -7.495 -6.579 1.00 86.75 168 GLU A O 1
ATOM 1287 N N . SER A 1 169 ? 11.291 -7.007 -5.363 1.00 84.88 169 SER A N 1
ATOM 1288 C CA . SER A 1 169 ? 11.169 -5.616 -5.817 1.00 84.88 169 SER A CA 1
ATOM 1289 C C . SER A 1 169 ? 11.166 -4.652 -4.633 1.00 84.88 169 SER A C 1
ATOM 1291 O O . SER A 1 169 ? 10.594 -4.936 -3.576 1.00 84.88 169 SER A O 1
ATOM 1293 N N . ILE A 1 170 ? 11.787 -3.489 -4.815 1.00 84.88 170 ILE A N 1
ATOM 1294 C CA . ILE A 1 170 ? 11.876 -2.413 -3.830 1.00 84.88 170 ILE A CA 1
ATOM 1295 C C . ILE A 1 170 ? 11.179 -1.176 -4.395 1.00 84.88 170 ILE A C 1
ATOM 1297 O O . ILE A 1 170 ? 11.723 -0.448 -5.219 1.00 84.88 170 ILE A O 1
ATOM 1301 N N . TYR A 1 171 ? 9.984 -0.890 -3.892 1.00 80.06 171 TYR A N 1
ATOM 1302 C CA . TYR A 1 171 ? 9.231 0.303 -4.256 1.00 80.06 171 TYR A CA 1
ATOM 1303 C C . TYR A 1 171 ? 9.624 1.475 -3.359 1.00 80.06 171 TYR A C 1
ATOM 1305 O O . TYR A 1 171 ? 9.320 1.496 -2.160 1.00 80.06 171 TYR A O 1
ATOM 1313 N N . GLN A 1 172 ? 10.300 2.462 -3.949 1.00 79.56 172 GLN A N 1
ATOM 1314 C CA . GLN A 1 172 ? 10.773 3.656 -3.251 1.00 79.56 172 GLN A CA 1
ATOM 1315 C C . GLN A 1 172 ? 10.005 4.908 -3.671 1.00 79.56 172 GLN A C 1
ATOM 1317 O O . GLN A 1 172 ? 9.789 5.180 -4.845 1.00 79.56 172 GLN A O 1
ATOM 1322 N N . ALA A 1 173 ? 9.656 5.742 -2.707 1.00 80.19 173 ALA A N 1
ATOM 1323 C CA . ALA A 1 173 ? 9.093 7.060 -2.945 1.00 80.19 173 ALA A CA 1
ATOM 1324 C C . ALA A 1 173 ? 10.000 8.138 -2.362 1.00 80.19 173 ALA A C 1
ATOM 1326 O O . ALA A 1 173 ? 10.905 7.847 -1.576 1.00 80.19 173 ALA A O 1
ATOM 1327 N N . ASN A 1 174 ? 9.723 9.398 -2.695 1.00 81.50 174 ASN A N 1
ATOM 1328 C CA . ASN A 1 174 ? 10.310 10.494 -1.942 1.00 81.50 174 ASN A CA 1
ATOM 1329 C C . ASN A 1 174 ? 9.732 10.481 -0.507 1.00 81.50 174 ASN A C 1
ATOM 1331 O O . ASN A 1 174 ? 8.520 10.671 -0.357 1.00 81.50 174 ASN A O 1
ATOM 1335 N N . PRO A 1 175 ? 10.554 10.298 0.549 1.00 84.12 175 PRO A N 1
ATOM 1336 C CA . PRO A 1 175 ? 10.076 10.271 1.936 1.00 84.12 175 PRO A CA 1
ATOM 1337 C C . PRO A 1 175 ? 9.305 11.533 2.348 1.00 84.12 175 PRO A C 1
ATOM 1339 O O . PRO A 1 175 ? 8.446 11.499 3.233 1.00 84.12 175 PRO A O 1
ATOM 1342 N N . ASP A 1 176 ? 9.605 12.664 1.707 1.00 85.94 176 ASP A N 1
ATOM 1343 C CA . ASP A 1 176 ? 8.947 13.933 1.999 1.00 85.94 176 ASP A CA 1
ATOM 1344 C C . ASP A 1 176 ? 7.548 14.035 1.391 1.00 85.94 176 ASP A C 1
ATOM 1346 O O . ASP A 1 176 ? 6.755 14.851 1.868 1.00 85.94 176 ASP A O 1
ATOM 1350 N N . ASP A 1 177 ? 7.209 13.188 0.420 1.00 87.06 177 ASP A N 1
ATOM 1351 C CA . ASP A 1 177 ? 5.964 13.295 -0.336 1.00 87.06 177 ASP A CA 1
ATOM 1352 C C . ASP A 1 177 ? 4.931 12.209 0.032 1.00 87.06 177 ASP A C 1
ATOM 1354 O O . ASP A 1 177 ? 3.733 12.455 -0.110 1.00 87.06 177 ASP A O 1
ATOM 1358 N N . VAL A 1 178 ? 5.344 11.052 0.565 1.00 87.00 178 VAL A N 1
ATOM 1359 C CA . VAL A 1 178 ? 4.442 9.955 0.989 1.00 87.00 178 VAL A CA 1
ATOM 1360 C C . VAL A 1 178 ? 4.360 9.787 2.505 1.00 87.00 178 VAL A C 1
ATOM 1362 O O . VAL A 1 178 ? 5.206 10.268 3.258 1.00 87.00 178 VAL A O 1
ATOM 1365 N N . GLU A 1 179 ? 3.348 9.054 2.957 1.00 88.38 179 GLU A N 1
ATOM 1366 C CA . GLU A 1 179 ? 3.157 8.690 4.358 1.00 88.38 179 GLU A CA 1
ATOM 1367 C C . GLU A 1 179 ? 2.463 7.332 4.502 1.00 88.38 179 GLU A C 1
ATOM 1369 O O . GLU A 1 179 ? 1.621 6.958 3.682 1.00 88.38 179 GLU A O 1
ATOM 1374 N N . ASN A 1 180 ? 2.813 6.619 5.576 1.00 89.06 180 ASN A N 1
ATOM 1375 C CA . ASN A 1 180 ? 2.174 5.380 6.009 1.00 89.06 180 ASN A CA 1
ATOM 1376 C C . ASN A 1 180 ? 1.533 5.576 7.378 1.00 89.06 180 ASN A C 1
ATOM 1378 O O . ASN A 1 180 ? 2.194 6.059 8.300 1.00 89.06 180 ASN A O 1
ATOM 1382 N N . PHE A 1 181 ? 0.275 5.183 7.552 1.00 91.56 181 PHE A N 1
ATOM 1383 C CA . PHE A 1 181 ? -0.423 5.450 8.809 1.00 91.56 181 PHE A CA 1
ATOM 1384 C C . PHE A 1 181 ? -1.603 4.515 9.079 1.00 91.56 181 PHE A C 1
ATOM 1386 O O . PHE A 1 181 ? -2.141 3.885 8.171 1.00 91.56 181 PHE A O 1
ATOM 1393 N N . LEU A 1 182 ? -2.028 4.465 10.347 1.00 92.50 182 LEU A N 1
ATOM 1394 C CA . LEU A 1 182 ? -3.314 3.886 10.742 1.00 92.50 182 LEU A CA 1
ATOM 1395 C C . LEU A 1 182 ? -4.393 4.955 10.850 1.00 92.50 182 LEU A C 1
ATOM 1397 O O . LEU A 1 182 ? -4.134 6.086 11.279 1.00 92.50 182 LEU A O 1
ATOM 1401 N N . THR A 1 183 ? -5.624 4.563 10.541 1.00 92.50 183 THR A N 1
ATOM 1402 C CA . THR A 1 183 ? -6.818 5.398 10.677 1.00 92.50 183 THR A CA 1
ATOM 1403 C C . THR A 1 183 ? -7.839 4.791 11.628 1.00 92.50 183 THR A C 1
ATOM 1405 O O . THR A 1 183 ? -7.913 3.578 11.779 1.00 92.50 183 THR A O 1
ATOM 1408 N N . PHE A 1 184 ? -8.655 5.644 12.244 1.00 91.94 184 PHE A N 1
ATOM 1409 C CA . PHE A 1 184 ? -9.961 5.300 12.802 1.00 91.94 184 PHE A CA 1
ATOM 1410 C C . PHE A 1 184 ? -11.024 6.066 12.008 1.00 91.94 184 PHE A C 1
ATOM 1412 O O . PHE A 1 184 ? -11.051 7.302 12.004 1.00 91.94 184 PHE A O 1
ATOM 1419 N N . GLY A 1 185 ? -11.860 5.341 11.265 1.00 86.88 185 GLY A N 1
ATOM 1420 C CA . GLY A 1 185 ? -12.690 5.938 10.221 1.00 86.88 185 GLY A CA 1
ATOM 1421 C C . GLY A 1 185 ? -11.805 6.571 9.143 1.00 86.88 185 GLY A C 1
ATOM 1422 O O . GLY A 1 185 ? -11.059 5.874 8.462 1.00 86.88 185 GLY A O 1
ATOM 1423 N N . THR A 1 186 ? -11.871 7.892 9.002 1.00 83.69 186 THR A N 1
ATOM 1424 C CA . THR A 1 186 ? -11.007 8.676 8.097 1.00 83.69 186 THR A CA 1
ATOM 1425 C C . THR A 1 186 ? -9.960 9.499 8.849 1.00 83.69 186 THR A C 1
ATOM 1427 O O . THR A 1 186 ? -9.270 10.325 8.256 1.00 83.69 186 THR A O 1
ATOM 1430 N N . THR A 1 187 ? -9.874 9.337 10.170 1.00 89.25 187 THR A N 1
ATOM 1431 C CA . THR A 1 187 ? -8.9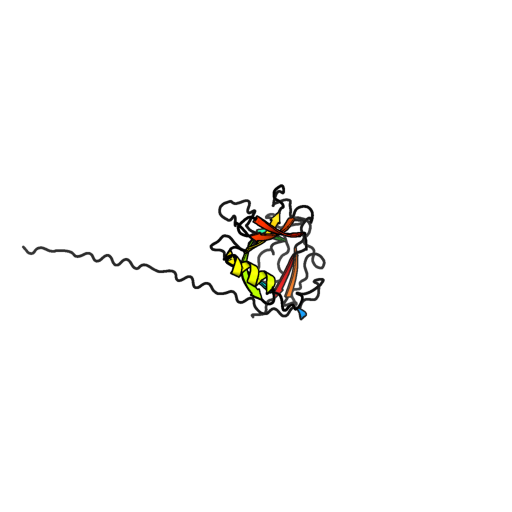79 10.120 11.022 1.00 89.25 187 THR A CA 1
ATOM 1432 C C . THR A 1 187 ? -7.683 9.359 11.217 1.00 89.25 187 THR A C 1
ATOM 1434 O O . THR A 1 187 ? -7.705 8.243 11.726 1.00 89.25 187 THR A O 1
ATOM 1437 N N . LYS A 1 188 ? -6.550 9.966 10.863 1.00 90.81 188 LYS A N 1
ATOM 1438 C CA . LYS A 1 188 ? -5.227 9.414 11.171 1.00 90.81 188 LYS A CA 1
ATOM 1439 C C . LYS A 1 188 ? -5.032 9.323 12.690 1.00 90.81 188 LYS A C 1
ATOM 1441 O O . LYS A 1 188 ? -5.241 10.314 13.388 1.00 90.81 188 LYS A O 1
ATOM 1446 N N . ILE A 1 189 ? -4.608 8.160 13.182 1.00 91.75 189 ILE A N 1
ATOM 1447 C CA . ILE A 1 189 ? -4.368 7.908 14.615 1.00 91.75 189 ILE A CA 1
ATOM 1448 C C . ILE A 1 189 ? -2.910 7.569 14.941 1.00 91.75 189 ILE A C 1
ATOM 1450 O O . ILE A 1 189 ? -2.456 7.879 16.039 1.00 91.75 189 ILE A O 1
ATOM 1454 N N . ILE A 1 190 ? -2.169 6.960 14.010 1.00 91.19 190 ILE A N 1
ATOM 1455 C CA . ILE A 1 190 ? -0.749 6.614 14.173 1.00 91.19 190 ILE A CA 1
ATOM 1456 C C . ILE A 1 190 ? -0.045 6.893 12.853 1.00 91.19 190 ILE A C 1
ATOM 1458 O O . ILE A 1 190 ? -0.514 6.430 11.821 1.00 91.19 190 ILE A O 1
ATOM 1462 N N . ASP A 1 191 ? 1.070 7.617 12.892 1.00 90.19 191 ASP A N 1
ATOM 1463 C CA . ASP A 1 191 ? 1.922 7.890 11.734 1.00 90.19 191 ASP A CA 1
ATOM 1464 C C . ASP A 1 191 ? 3.223 7.089 11.859 1.00 90.19 191 ASP A C 1
ATOM 1466 O O . ASP A 1 191 ? 3.908 7.179 12.881 1.00 90.19 191 ASP A O 1
ATOM 1470 N N . PHE A 1 192 ? 3.542 6.289 10.844 1.00 88.88 192 PHE A N 1
ATOM 1471 C CA . PHE A 1 192 ? 4.764 5.485 10.798 1.00 88.88 192 PHE A CA 1
ATOM 1472 C C . PHE A 1 192 ? 5.898 6.180 10.034 1.00 88.88 192 PHE A C 1
ATOM 1474 O O . PHE A 1 192 ? 7.012 5.660 9.985 1.00 88.88 192 PHE A O 1
ATOM 1481 N N . GLY A 1 193 ? 5.641 7.344 9.434 1.00 84.44 193 GLY A N 1
ATOM 1482 C CA . GLY A 1 193 ? 6.566 7.998 8.522 1.00 84.44 193 GLY A CA 1
ATOM 1483 C C . GLY A 1 193 ? 6.721 7.221 7.213 1.00 84.44 193 GLY A C 1
ATOM 1484 O O . GLY A 1 193 ? 5.746 6.743 6.625 1.00 84.44 193 GLY A O 1
ATOM 1485 N N . TYR A 1 194 ? 7.962 7.114 6.740 1.00 85.06 194 TYR A N 1
ATOM 1486 C CA . TYR A 1 194 ? 8.296 6.480 5.471 1.00 85.06 194 TYR A CA 1
ATOM 1487 C C . TYR A 1 194 ? 9.240 5.292 5.654 1.00 85.06 194 TYR A C 1
ATOM 1489 O O . TYR A 1 194 ? 10.255 5.378 6.344 1.00 85.06 194 TYR A O 1
ATOM 1497 N N . THR A 1 195 ? 8.920 4.215 4.946 1.00 79.81 195 THR A N 1
ATOM 1498 C CA . THR A 1 195 ? 9.808 3.094 4.647 1.00 79.81 195 THR A CA 1
ATOM 1499 C C . THR A 1 195 ? 9.571 2.690 3.190 1.00 79.81 195 THR A C 1
ATOM 1501 O O . THR A 1 195 ? 8.430 2.803 2.728 1.00 79.81 195 THR A O 1
ATOM 1504 N N . PRO A 1 196 ? 10.597 2.214 2.460 1.00 80.38 196 PRO A N 1
ATOM 1505 C CA . PRO A 1 196 ? 10.376 1.504 1.208 1.00 80.38 196 PRO A CA 1
ATOM 1506 C C . PRO A 1 196 ? 9.409 0.335 1.406 1.00 80.38 196 PRO A C 1
ATOM 1508 O O . PRO A 1 196 ? 9.392 -0.286 2.477 1.00 80.38 196 PRO A O 1
ATOM 1511 N N . PHE A 1 197 ? 8.638 0.027 0.365 1.00 79.62 197 PHE A N 1
ATOM 1512 C CA . PHE A 1 197 ? 7.844 -1.195 0.308 1.00 79.62 197 PHE A CA 1
ATOM 1513 C C . PHE A 1 197 ? 8.632 -2.278 -0.402 1.00 79.62 197 PHE A C 1
ATOM 1515 O O . PHE A 1 197 ? 9.143 -2.071 -1.499 1.00 79.62 197 PHE A O 1
ATOM 1522 N N . TYR A 1 198 ? 8.691 -3.444 0.222 1.00 80.88 198 TYR A N 1
ATOM 1523 C CA . TYR A 1 198 ? 9.327 -4.611 -0.355 1.00 80.88 198 TYR A CA 1
ATOM 1524 C C . TYR A 1 198 ? 8.252 -5.569 -0.843 1.00 80.88 198 TYR A C 1
ATOM 1526 O O . TYR A 1 198 ? 7.329 -5.909 -0.100 1.00 80.88 198 TYR A O 1
ATOM 1534 N N . PHE A 1 199 ? 8.368 -5.988 -2.094 1.00 79.75 199 PHE A N 1
ATOM 1535 C CA . PHE A 1 199 ? 7.466 -6.940 -2.714 1.00 79.75 199 PHE A CA 1
ATOM 1536 C C . PHE A 1 199 ? 8.254 -8.175 -3.113 1.00 79.75 199 PHE A C 1
ATOM 1538 O O . PHE A 1 199 ? 9.328 -8.076 -3.696 1.00 79.75 199 PHE A O 1
ATOM 1545 N N . VAL A 1 200 ? 7.720 -9.342 -2.776 1.00 80.06 200 VAL A N 1
ATOM 1546 C CA . VAL A 1 200 ? 8.292 -10.614 -3.196 1.00 80.06 200 VAL A CA 1
ATOM 1547 C C . VAL A 1 200 ? 7.216 -11.359 -3.948 1.00 80.06 200 VAL A C 1
ATOM 1549 O O . VAL A 1 200 ? 6.124 -11.589 -3.426 1.00 80.06 200 VAL A O 1
ATOM 1552 N N . SER A 1 201 ? 7.532 -11.737 -5.176 1.00 79.12 201 SER A N 1
ATOM 1553 C CA . SER A 1 201 ? 6.705 -12.644 -5.946 1.00 79.12 201 SER A CA 1
ATOM 1554 C C . SER A 1 201 ? 7.442 -13.961 -6.101 1.00 79.12 201 SER A C 1
ATOM 1556 O O . SER A 1 201 ? 8.624 -13.993 -6.443 1.00 79.12 201 SER A O 1
ATOM 1558 N N . ALA A 1 202 ? 6.740 -15.058 -5.854 1.00 77.75 202 ALA A N 1
ATOM 1559 C CA . ALA A 1 202 ? 7.287 -16.394 -5.983 1.00 77.75 202 ALA A CA 1
ATOM 1560 C C . ALA A 1 202 ? 6.331 -17.267 -6.780 1.00 77.75 202 ALA A C 1
ATOM 1562 O O . ALA A 1 202 ? 5.117 -17.226 -6.569 1.00 77.75 202 ALA A O 1
ATOM 1563 N N . ASN A 1 203 ? 6.888 -18.055 -7.694 1.00 71.88 203 ASN A N 1
ATOM 1564 C CA . ASN A 1 203 ? 6.121 -19.047 -8.420 1.00 71.88 203 ASN A CA 1
ATOM 1565 C C . ASN A 1 203 ? 6.247 -20.413 -7.743 1.00 71.88 203 ASN A C 1
ATOM 1567 O O . ASN A 1 203 ? 7.044 -21.258 -8.148 1.00 71.88 203 ASN A O 1
ATOM 1571 N N . ASP A 1 204 ? 5.456 -20.608 -6.692 1.00 66.44 204 ASP A N 1
ATOM 1572 C CA . ASP A 1 204 ? 5.432 -21.862 -5.933 1.00 66.44 204 ASP A CA 1
ATOM 1573 C C . ASP A 1 204 ? 4.443 -22.887 -6.505 1.00 66.44 204 ASP A C 1
ATOM 1575 O O . ASP A 1 204 ? 4.327 -23.995 -5.979 1.00 66.44 204 ASP A O 1
ATOM 1579 N N . ASN A 1 205 ? 3.756 -22.540 -7.600 1.00 51.88 205 ASN A N 1
ATOM 1580 C CA . ASN A 1 205 ? 2.808 -23.406 -8.290 1.00 51.88 205 ASN A CA 1
ATOM 1581 C C . ASN A 1 205 ? 3.214 -23.599 -9.766 1.00 51.88 205 ASN A C 1
ATOM 1583 O O . ASN A 1 205 ? 3.172 -22.635 -10.527 1.00 51.88 205 ASN A O 1
ATOM 1587 N N . PRO A 1 206 ? 3.589 -24.822 -10.185 1.00 42.84 206 PRO A N 1
ATOM 1588 C CA . PRO A 1 206 ? 3.866 -25.134 -11.587 1.00 42.84 206 PRO A CA 1
ATOM 1589 C C . PRO A 1 206 ? 2.628 -25.032 -12.490 1.00 42.84 206 PRO A C 1
ATOM 1591 O O . PRO A 1 206 ? 1.495 -25.247 -11.995 1.00 42.84 206 PRO A O 1
#

Sequence (206 aa):
MPNSSLSLFLGVTATALVLTPTTAVAQTFDFNRVENLPGGPIESDSVLSFFGDIANNEGYLAFRNEDPTAPDAGHIDLRPGTDNARYYIVGPGRSPDPATRGTRSVTLEGLTGLPNFSNYLKENDIPLNSIGFDFLPKSDRDLTKTWNLGEDKQGQDWFGSADSPIEESIYQANPDDVENFLTFGTTKIIDFGYTPFYFVSANDNP

Foldseek 3Di:
DDDDDDDDPPDDPDPDPPPPPPPPPVPPDDCVLPDQDPDDDDDDQWDWDWDFDVVQLAAKDFAADPPCPAQRNAADDLDPPDDHDGQAIFTLCPPPDPVSRHLAHIFTDDTGPCVVVVVVCVVVVNDRRQKGKGKAWDPPDDRVQFFDSGHHDDPPQKDDDNPAQKIKGWGDGDLVTIWIAMDRNNHTDGTPRDDIDMDMDGDPDD

pLDDT: mean 75.76, std 17.69, range [28.23, 96.81]

Secondary structure (DSSP, 8-state):
------------------------------GGG--SSS--PPP-S-EEEEE--GGGT-S-EEE--SSTTSTTS--B-SSTT--B--SEEE-GGG-SSGGG--S-SEEEEEEES-HHHHHHHHHTT--GGGEEEEEEE-TTS-HHHHB--S---BTTTEE--TT-SEEEEEE-B-TTTEEEEEEETTEEEEEEE---EEEEEE----

Radius of gyration: 22.75 Å; chains: 1; bounding box: 87×44×56 Å